Protein 2IOR (pdb70)

Secondary structure (DSSP, 8-state):
--EEEEEEEPPHHHHHHHHHHHHHTGGGTTHHHHHHHHHHHHHHHHHHHHHTS-GGGGTT-----EEEEEETTTTEEEEEE-SS---HHHHIIIIII---TTHHHHHHH--S-HHHHHHHHTT----GGGGGGTEEEEEEEEE-TTS-GGGEEEEEE-SSSEEEEEEE---S-EEEEEEEEPTT-GGGG-HHHHHHHHHHHTTS--S-EEE-

Radius of gyration: 16.85 Å; Cα contacts (8 Å, |Δi|>4): 416; chains: 1; bounding box: 37×38×40 Å

Nearest PDB structures (foldseek):
  2ior-assembly1_A  TM=1.005E+00  e=2.962E-44  Escherichia coli
  2iop-assembly1_A  TM=8.988E-01  e=1.340E-33  Escherichia coli
  2iop-assembly2_D  TM=8.963E-01  e=1.915E-33  Escherichia coli
  2ioq-assembly2_B-3  TM=8.008E-01  e=9.949E-31  Escherichia coli
  8k2t-assembly1_B  TM=7.677E-01  e=2.580E-30  Escherichia coli

B-factor: mean 21.58, std 11.63, range [7.7, 61.83]

Solvent-accessible surface area: 10607 Å² total; per-residue (Å²): 142,74,158,50,124,63,91,87,56,16,108,84,60,7,86,108,28,3,66,71,6,45,75,35,0,96,89,29,33,56,6,0,0,46,11,2,0,37,60,3,9,86,18,1,56,100,0,90,144,86,5,148,107,58,100,115,20,68,72,89,61,38,145,15,53,0,116,0,44,47,50,78,141,147,61,18,0,22,4,21,13,6,2,12,3,36,40,56,102,45,0,28,94,114,14,4,32,38,57,97,104,42,6,123,69,14,3,102,68,22,50,114,69,68,76,132,7,64,130,52,11,49,152,43,26,10,14,17,13,0,0,0,1,0,0,56,94,0,19,0,74,0,6,2,11,56,70,143,40,108,72,1,0,26,1,48,5,48,7,113,17,91,6,31,0,0,50,16,74,3,124,83,5,0,10,45,15,35,0,60,0,61,159,57,7,78,40,0,35,67,71,167,102,0,115,46,20,5,70,71,44,40,84,172,25,83,12,84,40,93,25,78

Sequence (212 aa):
HMKGQETRGFQSEVKQLLHLMIHSSLYSSNKEEIFLRELISSSNASDAADKLRFRRALSNPDLYEGDGELRVRVSFDKDKRTLTISSDNGVGMTRDEVIDHLGTIAKSGTKSFLESLGSDQAKDSQLIGQQFGVGFYYSAFIVADKVTVRTRAAGEKPENGVFWESAGEEGGEYTVADITKEDRGTEITLHLREGEDEFLDDWRRVRRSSSIISSKYSDHIALPVEIE

Organism: Escherichia coli (strain K12) (NCBI:txid83333)

GO terms:
  GO:0016887 ATP hydrolysis activity (F, IDA)
  GO:0042802 identical protein binding (F, IPI)
  GO:0005515 protein binding (F, IPI)
  GO:0005829 cytosol (C, IDA)
  GO:0042803 protein homodimerization activity (F, IDA)
  GO:0044183 protein folding chaperone (F, IDA)
  GO:0018106 peptidyl-histidine phosphorylation (P, IDA)
  GO:0140662 ATP-dependent protein folding chaperone (F, IDA)
  GO:0043093 FtsZ-dependent cytokinesis (P, IMP)
  GO:0006457 protein folding (P, IMP)
  GO:0051087 protein-folding chaperone binding (F, IPI)
  GO:0009408 response to heat (P, IEP)
  GO:0006974 DNA damage response (P, IEP)
  GO:0005829 cytosol (C, HDA)

CATH classification: 3.30.565.10

Foldseek 3Di:
DWAPKDKDWADPLQLVLLVLCLPLCLVVLLCLLLQVLQVLLVLQVVLVVVCVVPVCLCVPVPQWFWEWEADPVQQKIKIWTQGFWDFQVRCCVCVRHVPDPCSVVLSVQGDDPVVSNVVSSVVDRNHNSSLLSFAQKKWKWADGGPDAQQRIKIWMDSSRTMIMMTTHRDPGHTMMMMGRGDPPRCLSNDQVSSVVSVVVSVVPGPHHYHYD

Structure (mmCIF, N/CA/C/O backbone):
data_2IOR
#
_entry.id   2IOR
#
_cell.length_a   38.494
_cell.length_b   77.193
_cell.length_c   80.479
_cell.angle_alpha   90.00
_cell.angle_beta   90.00
_cell.angle_gamma   90.00
#
_symmetry.space_group_name_H-M   'P 21 21 21'
#
loop_
_entity.id
_entity.type
_entity.pdbx_description
1 polymer 'Chaperone protein htpG'
2 non-polymer 'MAGNESIUM ION'
3 non-polymer "ADENOSINE-5'-DIPHOSPHATE"
4 non-polymer HEXANE-1,6-DIOL
5 water water
#
loop_
_atom_site.group_PDB
_atom_site.id
_atom_site.type_symbol
_atom_site.label_atom_id
_atom_site.label_alt_id
_atom_site.label_comp_id
_atom_site.label_asym_id
_atom_site.label_entity_id
_atom_site.label_seq_id
_atom_site.pdbx_PDB_ins_code
_atom_site.Cartn_x
_atom_site.Cartn_y
_atom_site.Cartn_z
_atom_site.occupancy
_atom_site.B_iso_or_equiv
_atom_site.auth_seq_id
_atom_site.auth_comp_id
_atom_site.auth_asym_id
_atom_site.auth_atom_id
_atom_site.pdbx_PDB_model_num
ATOM 1 N N . HIS A 1 20 ? 5.510 51.971 -10.082 1.00 37.64 0 HIS A N 1
ATOM 2 C CA . HIS A 1 20 ? 6.697 51.710 -10.953 1.00 37.06 0 HIS A CA 1
ATOM 3 C C . HIS A 1 20 ? 6.780 50.235 -11.373 1.00 35.94 0 HIS A C 1
ATOM 4 O O . HIS A 1 20 ? 7.858 49.716 -11.693 1.00 37.11 0 HIS A O 1
ATOM 6 N N . MET A 1 21 ? 5.634 49.568 -11.387 1.00 33.36 1 MET A N 1
ATOM 7 C CA . MET A 1 21 ? 5.583 48.155 -11.704 1.00 31.19 1 MET A CA 1
ATOM 8 C C . MET A 1 21 ? 4.821 47.935 -12.998 1.00 28.78 1 MET A C 1
ATOM 9 O O . MET A 1 21 ? 3.904 48.674 -13.321 1.00 29.98 1 MET A O 1
ATOM 14 N N . LYS A 1 22 ? 5.227 46.919 -13.737 1.00 24.89 2 LYS A N 1
ATOM 15 C CA . LYS A 1 22 ? 4.618 46.579 -15.009 1.00 22.81 2 LYS A CA 1
ATOM 16 C C . LYS A 1 22 ? 4.202 45.115 -14.990 1.00 19.83 2 LYS A C 1
ATOM 17 O O . LYS A 1 22 ? 4.806 44.308 -14.302 1.00 18.58 2 LYS A O 1
ATOM 23 N N . GLY A 1 23 ? 3.171 44.768 -15.743 1.00 17.29 3 GLY A N 1
ATOM 24 C CA . GLY A 1 23 ? 2.770 43.385 -15.881 1.00 16.48 3 GLY A CA 1
ATOM 25 C C . GLY A 1 23 ? 2.295 42.763 -14.577 1.00 15.67 3 GLY A C 1
ATOM 26 O O . GLY A 1 23 ? 2.583 41.593 -14.310 1.00 16.10 3 GLY A O 1
ATOM 27 N N . GLN A 1 24 ? 1.594 43.539 -13.762 1.00 14.56 4 GLN A N 1
ATOM 28 C CA . GLN A 1 24 ? 1.133 43.030 -12.465 1.00 14.59 4 GLN A CA 1
ATOM 29 C C . GLN A 1 24 ? 0.101 41.941 -12.675 1.00 13.70 4 GLN A C 1
ATOM 30 O O . GLN A 1 24 ? -0.868 42.115 -13.434 1.00 14.08 4 GLN A O 1
ATOM 36 N N . GLU A 1 25 ? 0.307 40.818 -12.008 1.00 12.01 5 GLU A N 1
ATOM 37 C CA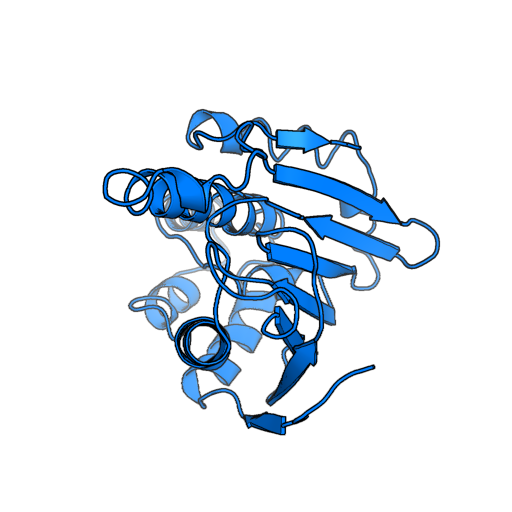 . GLU A 1 25 ? -0.544 39.637 -12.131 1.00 12.48 5 GLU A CA 1
ATOM 38 C C . GLU A 1 25 ? -0.811 39.025 -10.766 1.00 12.17 5 GLU A C 1
ATOM 39 O O . GLU A 1 25 ? 0.102 38.873 -9.963 1.00 11.99 5 GLU A O 1
ATOM 45 N N . THR A 1 26 ? -2.059 38.649 -10.509 1.00 11.75 6 THR A N 1
ATOM 46 C CA . THR A 1 26 ? -2.409 37.887 -9.302 1.00 12.45 6 THR A CA 1
ATOM 47 C C . THR A 1 26 ? -2.495 36.429 -9.685 1.00 12.48 6 THR A C 1
ATOM 48 O O . THR A 1 26 ? -3.059 36.085 -10.723 1.00 11.96 6 THR A O 1
ATOM 52 N N . ARG A 1 27 ? -1.912 35.573 -8.858 1.00 12.62 7 ARG A N 1
ATOM 53 C CA . ARG A 1 27 ? -1.935 34.144 -9.057 1.00 13.54 7 ARG A CA 1
ATOM 54 C C . ARG A 1 27 ? -2.333 33.453 -7.751 1.00 13.82 7 ARG A C 1
ATOM 55 O O . ARG A 1 27 ? -1.993 33.904 -6.668 1.00 14.37 7 ARG A O 1
ATOM 63 N N . GLY A 1 28 ? -3.069 32.358 -7.853 1.00 13.97 8 GLY A N 1
ATOM 64 C CA . GLY A 1 28 ? -3.459 31.587 -6.680 1.00 14.46 8 GLY A CA 1
ATOM 65 C C . GLY A 1 28 ? -2.383 30.593 -6.270 1.00 14.32 8 GLY A C 1
ATOM 66 O O . GLY A 1 28 ? -1.711 30.015 -7.126 1.00 15.27 8 GLY A O 1
ATOM 67 N N . PHE A 1 29 ? -2.203 30.394 -4.964 1.00 14.72 9 PHE A N 1
ATOM 68 C CA . PHE A 1 29 ? -1.397 29.268 -4.474 1.00 15.37 9 PHE A CA 1
ATOM 69 C C . PHE A 1 29 ? -2.079 27.966 -4.857 1.00 17.75 9 PHE A C 1
ATOM 70 O O . PHE A 1 29 ? -3.297 27.866 -4.787 1.00 18.71 9 PHE A O 1
ATOM 78 N N . GLN A 1 30 ? -1.305 26.942 -5.203 1.00 19.41 10 GLN A N 1
ATOM 79 C CA . GLN A 1 30 ? -1.898 25.614 -5.355 1.00 21.13 10 GLN A CA 1
ATOM 80 C C . GLN A 1 30 ? -2.577 25.203 -4.060 1.00 21.30 10 GLN A C 1
ATOM 81 O O . GLN A 1 30 ? -2.160 25.633 -2.992 1.00 19.48 10 GLN A O 1
ATOM 87 N N . SER A 1 31 ? -3.637 24.397 -4.158 1.00 22.32 11 SER A N 1
ATOM 88 C CA . SER A 1 31 ? -4.500 24.079 -3.020 1.00 24.63 11 SER A CA 1
ATOM 89 C C . SER A 1 31 ? -3.735 23.479 -1.846 1.00 25.83 11 SER A C 1
ATOM 90 O O . SER A 1 31 ? -3.959 23.848 -0.697 1.00 26.41 11 SER A O 1
ATOM 93 N N . GLU A 1 32 ? -2.831 22.554 -2.136 1.00 26.70 12 GLU A N 1
ATOM 94 C CA . GLU A 1 32 ? -2.101 21.843 -1.089 1.00 27.31 12 GLU A CA 1
ATOM 95 C C . GLU A 1 32 ? -1.194 22.834 -0.384 1.00 27.48 12 GLU A C 1
ATOM 96 O O . GLU A 1 32 ? -1.125 22.858 0.844 1.00 27.81 12 GLU A O 1
ATOM 98 N N . VAL A 1 33 ? -0.531 23.675 -1.176 1.00 26.77 13 VAL A N 1
ATOM 99 C CA . VAL A 1 33 ? 0.325 24.729 -0.652 1.00 26.43 13 VAL A CA 1
ATOM 100 C C . VAL A 1 33 ? -0.455 25.616 0.309 1.00 25.54 13 VAL A C 1
ATOM 101 O O . VAL A 1 33 ? -0.012 25.886 1.410 1.00 25.08 13 VAL A O 1
ATOM 105 N N . LYS A 1 34 ? -1.634 26.063 -0.102 1.00 25.84 14 LYS A N 1
ATOM 106 C CA . LYS A 1 34 ? -2.453 26.928 0.744 1.00 25.68 14 LYS A CA 1
ATOM 107 C C . LYS A 1 34 ? -2.746 26.276 2.092 1.00 26.59 14 LYS A C 1
ATOM 108 O O . LYS A 1 34 ? -2.661 26.923 3.135 1.00 25.71 14 LYS A O 1
ATOM 114 N N . GLN A 1 35 ? -3.085 24.987 2.077 1.00 27.25 15 GLN A N 1
ATOM 115 C CA . GLN A 1 35 ? -3.459 24.292 3.310 1.00 28.26 15 GLN A CA 1
ATOM 116 C C . GLN A 1 35 ? -2.254 24.108 4.240 1.00 26.93 15 GLN A C 1
ATOM 117 O O . GLN A 1 35 ? -2.382 24.228 5.447 1.00 26.48 15 GLN A O 1
ATOM 123 N N . LEU A 1 36 ? -1.106 23.791 3.659 1.00 26.35 16 LEU A N 1
ATOM 124 C CA . LEU A 1 36 ? 0.117 23.545 4.415 1.00 26.01 16 LEU A CA 1
ATOM 125 C C . LEU A 1 36 ? 0.642 24.830 5.048 1.00 25.87 16 LEU A C 1
ATOM 126 O O . LEU A 1 36 ? 1.121 24.819 6.172 1.00 25.41 16 LEU A O 1
ATOM 131 N N . LEU A 1 37 ? 0.565 25.928 4.297 1.00 25.35 17 LEU A N 1
ATOM 132 C CA . LEU A 1 37 ? 0.949 27.237 4.800 1.00 26.21 17 LEU A CA 1
ATOM 133 C C . LEU A 1 37 ? 0.176 27.501 6.085 1.00 25.91 17 LEU A C 1
ATOM 134 O O . LEU A 1 37 ? 0.750 27.843 7.107 1.00 26.32 17 LEU A O 1
ATOM 139 N N . HIS A 1 38 ? -1.132 27.292 6.033 1.00 26.32 18 HIS A N 1
ATOM 140 C CA . HIS A 1 38 ? -2.006 27.541 7.169 1.00 26.27 18 HIS A CA 1
ATOM 141 C C . HIS A 1 38 ? -1.700 26.642 8.362 1.00 26.87 18 HIS A C 1
ATOM 142 O O . HIS A 1 38 ? -1.765 27.085 9.497 1.00 28.40 18 HIS A O 1
ATOM 144 N N . LEU A 1 39 ? -1.379 25.381 8.105 1.00 26.60 19 LEU A N 1
ATOM 145 C CA . LEU A 1 39 ? -1.059 24.411 9.162 1.00 25.99 19 LEU A CA 1
ATOM 146 C C . LEU A 1 39 ? 0.272 24.730 9.832 1.00 25.66 19 LEU A C 1
ATOM 147 O O . LEU A 1 39 ? 0.414 24.598 11.050 1.00 25.78 19 LEU A O 1
ATOM 152 N N . MET A 1 40 ? 1.234 25.147 9.014 1.00 24.35 20 MET A N 1
ATOM 153 C CA . MET A 1 40 ? 2.593 25.435 9.437 1.00 24.11 20 MET A CA 1
ATOM 154 C C . MET A 1 40 ? 2.618 26.592 10.445 1.00 23.52 20 MET A C 1
ATOM 155 O O . MET A 1 40 ? 3.338 26.551 11.437 1.00 22.60 20 MET A O 1
ATOM 160 N N . ILE A 1 41 ? 1.813 27.621 10.196 1.00 23.11 21 ILE A N 1
ATOM 161 C CA . ILE A 1 41 ? 1.799 28.806 11.056 1.00 24.12 21 ILE A CA 1
ATOM 162 C C . ILE A 1 41 ? 1.461 28.409 12.486 1.00 24.11 21 ILE A C 1
ATOM 163 O O . ILE A 1 41 ? 1.959 29.010 13.428 1.00 26.11 21 ILE A O 1
ATOM 168 N N . HIS A 1 42 ? 0.629 27.382 12.647 1.00 24.31 22 HIS A N 1
ATOM 169 C CA . HIS A 1 42 ? 0.300 26.839 13.963 1.00 23.49 22 HIS A CA 1
ATOM 170 C C . HIS A 1 42 ? 1.313 25.814 14.526 1.00 22.58 22 HIS A C 1
ATOM 171 O O . HIS A 1 42 ? 1.815 25.984 15.640 1.00 22.93 22 HIS A O 1
ATOM 173 N N A SER A 1 43 ? 1.623 24.790 13.732 0.50 21.33 23 SER A N 1
ATOM 174 N N B SER A 1 43 ? 1.614 24.763 13.759 0.50 20.95 23 SER A N 1
ATOM 175 C CA A SER A 1 43 ? 2.419 23.649 14.182 0.50 20.70 23 SER A CA 1
ATOM 176 C CA B SER A 1 43 ? 2.418 23.646 14.267 0.50 19.99 23 SER A CA 1
ATOM 177 C C A SER A 1 43 ? 3.878 23.970 14.498 0.50 19.15 23 SER A C 1
ATOM 178 C C B SER A 1 43 ? 3.891 23.973 14.517 0.50 18.76 23 SER A C 1
ATOM 179 O O A SER A 1 43 ? 4.521 23.286 15.302 0.50 18.72 23 SER A O 1
ATOM 180 O O B SER A 1 43 ? 4.558 23.290 15.303 0.50 18.23 23 SER A O 1
ATOM 185 N N . LEU A 1 44 ? 4.410 24.995 13.846 1.00 17.94 24 LEU A N 1
ATOM 186 C CA . LEU A 1 44 ? 5.802 25.364 14.025 1.00 16.25 24 LEU A CA 1
ATOM 187 C C . LEU A 1 44 ? 5.963 26.587 14.908 1.00 15.12 24 LEU A C 1
ATOM 188 O O . LEU A 1 44 ? 7.066 27.091 15.042 1.00 14.02 24 LEU A O 1
ATOM 193 N N . TYR A 1 45 ? 4.885 27.076 15.522 1.00 14.51 25 TYR A N 1
ATOM 194 C CA . TYR A 1 45 ? 5.008 28.304 16.301 1.00 14.01 25 TYR A CA 1
ATOM 195 C C . TYR A 1 45 ? 6.013 28.166 17.456 1.00 13.81 25 TYR A C 1
ATOM 196 O O . TYR A 1 45 ? 6.745 29.112 17.745 1.00 12.72 25 TYR A O 1
ATOM 205 N N A SER A 1 46 ? 6.068 27.002 18.103 0.50 13.48 26 SER A N 1
ATOM 206 N N B SER A 1 46 ? 6.066 26.986 18.072 0.50 14.50 26 SER A N 1
ATOM 207 C CA A SER A 1 46 ? 7.010 26.808 19.205 0.50 14.04 26 SER A CA 1
ATOM 208 C CA B SER A 1 46 ? 6.994 26.718 19.168 0.50 15.89 26 SER A CA 1
ATOM 209 C C A SER A 1 46 ? 8.459 26.814 18.723 0.50 14.35 26 SER A C 1
ATOM 210 C C B SER A 1 46 ? 8.446 26.786 18.719 0.50 15.34 26 SER A C 1
ATOM 211 O O A SER A 1 46 ? 9.382 26.901 19.527 0.50 14.99 26 SER A O 1
ATOM 212 O O B SER A 1 46 ? 9.355 26.866 19.539 0.50 16.01 26 SER A O 1
ATOM 217 N N . ASN A 1 47 ? 8.652 26.728 17.407 1.00 14.88 27 ASN A N 1
ATOM 218 C CA . ASN A 1 47 ? 9.967 26.830 16.805 1.00 14.28 27 ASN A CA 1
ATOM 219 C C . ASN A 1 47 ? 9.991 27.917 15.747 1.00 13.66 27 ASN A C 1
ATOM 220 O O . ASN A 1 47 ? 10.659 27.779 14.712 1.00 13.95 27 ASN A O 1
ATOM 225 N N . LYS A 1 48 ? 9.281 29.013 16.019 1.00 12.77 28 LYS A N 1
ATOM 226 C CA . LYS A 1 48 ? 9.075 30.060 15.013 1.00 12.59 28 LYS A CA 1
ATOM 227 C C . LYS A 1 48 ? 10.364 30.686 14.461 1.00 13.22 28 LYS A C 1
ATOM 228 O O . LYS A 1 48 ? 10.394 31.120 13.297 1.00 13.53 28 LYS A O 1
ATOM 234 N N A GLU A 1 49 ? 11.408 30.738 15.276 0.50 13.19 29 GLU A N 1
ATOM 235 N N B GLU A 1 49 ? 11.426 30.704 15.270 0.50 13.64 29 GLU A N 1
ATOM 236 C CA A GLU A 1 49 ? 12.684 31.317 14.858 0.50 13.59 29 GLU A CA 1
ATOM 237 C CA B GLU A 1 49 ? 12.708 31.297 14.860 0.50 14.39 29 GLU A CA 1
ATOM 238 C C A GLU A 1 49 ? 13.327 30.572 13.670 0.50 12.84 29 GLU A C 1
ATOM 239 C C B GLU A 1 49 ? 13.336 30.565 13.671 0.50 13.29 29 GLU A C 1
ATOM 240 O O A GLU A 1 49 ? 14.242 31.090 13.027 0.50 12.23 29 GLU A O 1
ATOM 241 O O B GLU A 1 49 ? 14.255 31.078 13.030 0.50 12.68 29 GLU A O 1
ATOM 252 N N . ILE A 1 50 ? 12.838 29.370 13.376 1.00 12.11 30 ILE A N 1
ATOM 253 C CA . ILE A 1 50 ? 13.353 28.574 12.261 1.00 12.07 30 ILE A CA 1
ATOM 254 C C . ILE A 1 50 ? 13.299 29.287 10.921 1.00 10.75 30 ILE A C 1
ATOM 255 O O . ILE A 1 50 ? 14.083 28.969 10.027 1.00 11.07 30 ILE A O 1
ATOM 260 N N . PHE A 1 51 ? 12.410 30.267 10.755 1.00 10.45 31 PHE A N 1
ATOM 261 C CA . PHE A 1 51 ? 12.369 30.994 9.499 1.00 10.53 31 PHE A CA 1
ATOM 262 C C . PHE A 1 51 ? 13.713 31.640 9.165 1.00 9.65 31 PHE A C 1
ATOM 263 O O . PHE A 1 51 ? 14.071 31.765 7.999 1.00 10.39 31 PHE A O 1
ATOM 271 N N . LEU A 1 52 ? 14.479 32.041 10.175 1.00 10.01 32 LEU A N 1
ATOM 272 C CA . LEU A 1 52 ? 15.780 32.643 9.930 1.00 10.86 32 LEU A CA 1
ATOM 273 C C . LEU A 1 52 ? 16.750 31.620 9.362 1.00 11.04 32 LEU A C 1
ATOM 274 O O . LEU A 1 52 ? 17.494 31.936 8.445 1.00 12.31 32 LEU A O 1
ATOM 279 N N . ARG A 1 53 ? 16.728 30.391 9.876 1.00 10.76 33 ARG A N 1
ATOM 280 C CA . ARG A 1 53 ? 17.512 29.326 9.267 1.00 10.18 33 ARG A CA 1
ATOM 281 C C . ARG A 1 53 ? 17.137 29.140 7.823 1.00 9.77 33 ARG A C 1
ATOM 282 O O . ARG A 1 53 ? 18.005 29.011 6.966 1.00 11.13 33 ARG A O 1
ATOM 290 N N . GLU A 1 54 ? 15.840 29.083 7.548 1.00 9.69 34 GLU A N 1
ATOM 291 C CA . GLU A 1 54 ? 15.374 28.814 6.200 1.00 9.83 34 GLU A CA 1
ATOM 292 C C . GLU A 1 54 ? 15.776 29.898 5.205 1.00 9.30 34 GLU A C 1
ATOM 293 O O . GLU A 1 54 ? 16.226 29.585 4.104 1.00 10.21 34 GLU A O 1
ATOM 299 N N . LEU A 1 55 ? 15.595 31.160 5.566 1.00 9.97 35 LEU A N 1
ATOM 300 C CA . LEU A 1 55 ? 15.904 32.256 4.637 1.00 10.81 35 LEU A CA 1
ATOM 301 C C . LEU A 1 55 ? 17.407 32.448 4.442 1.00 11.03 35 LEU A C 1
ATOM 302 O O . LEU A 1 55 ? 17.849 32.691 3.334 1.00 10.89 35 LEU A O 1
ATOM 307 N N . ILE A 1 56 ? 18.185 32.304 5.509 1.00 11.08 36 ILE A N 1
ATOM 308 C CA . ILE A 1 56 ? 19.643 32.419 5.413 1.00 12.00 36 ILE A CA 1
ATOM 309 C C . ILE A 1 56 ? 20.214 31.241 4.589 1.00 11.44 36 ILE A C 1
ATOM 310 O O . ILE A 1 56 ? 21.093 31.437 3.759 1.00 11.24 36 ILE A O 1
ATOM 315 N N A SER A 1 57 ? 19.695 30.037 4.818 0.33 11.05 37 SER A N 1
ATOM 316 N N B SER A 1 57 ? 19.696 30.038 4.812 0.33 11.34 37 SER A N 1
ATOM 317 N N C SER A 1 57 ? 19.702 30.032 4.797 0.33 11.09 37 SER A N 1
ATOM 318 C CA A SER A 1 57 ? 20.071 28.862 4.028 0.33 10.95 37 SER A CA 1
ATOM 319 C CA B SER A 1 57 ? 20.092 28.870 4.027 0.33 11.51 37 SER A CA 1
ATOM 320 C CA C SER A 1 57 ? 20.155 28.885 4.009 0.33 11.03 37 SER A CA 1
ATOM 321 C C A SER A 1 57 ? 19.827 29.117 2.552 0.33 10.64 37 SER A C 1
ATOM 322 C C B SER A 1 57 ? 19.821 29.102 2.549 0.33 10.94 37 SER A C 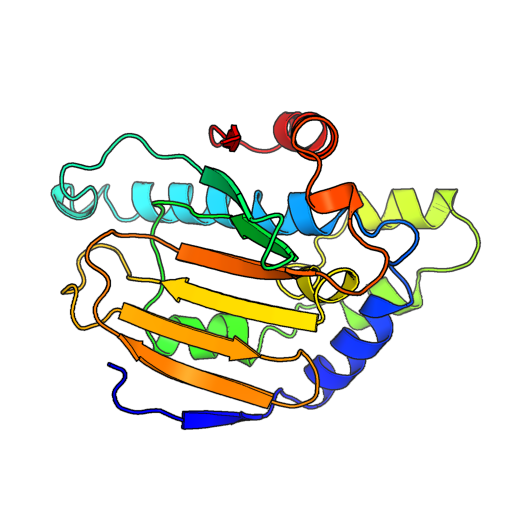1
ATOM 323 C C C SER A 1 57 ? 19.810 29.068 2.532 0.33 10.70 37 SER A C 1
ATOM 324 O O A SER A 1 57 ? 20.676 28.812 1.719 0.33 11.33 37 SER A O 1
ATOM 325 O O B SER A 1 57 ? 20.654 28.772 1.707 0.33 11.65 37 SER A O 1
ATOM 326 O O C SER A 1 57 ? 20.586 28.668 1.668 0.33 11.49 37 SER A O 1
ATOM 333 N N . ASN A 1 58 ? 18.668 29.687 2.234 1.00 10.05 38 ASN A N 1
ATOM 334 C CA . ASN A 1 58 ? 18.317 29.983 0.848 1.00 9.77 38 ASN A CA 1
ATOM 335 C C . ASN A 1 58 ? 19.275 30.991 0.218 1.00 9.86 38 ASN A C 1
ATOM 336 O O . ASN A 1 58 ? 19.626 30.856 -0.946 1.00 10.05 38 ASN A O 1
ATOM 341 N N . ALA A 1 59 ? 19.685 31.991 0.994 1.00 10.17 39 ALA A N 1
ATOM 342 C CA . ALA A 1 59 ? 20.674 32.972 0.534 1.00 10.37 39 ALA A CA 1
ATOM 343 C C . ALA A 1 59 ? 22.005 32.298 0.251 1.00 10.85 39 ALA A C 1
ATOM 344 O O . ALA A 1 59 ? 22.667 32.584 -0.745 1.00 10.55 39 ALA A O 1
ATOM 346 N N . SER A 1 60 ? 22.390 31.368 1.117 1.00 11.43 40 SER A N 1
ATOM 347 C CA . SER A 1 60 ? 23.643 30.645 0.950 1.00 12.90 40 SER A CA 1
ATOM 348 C C . SER A 1 60 ? 23.620 29.772 -0.306 1.00 12.29 40 SER A C 1
ATOM 349 O O . SER A 1 60 ? 24.598 29.745 -1.057 1.00 12.88 40 SER A O 1
ATOM 352 N N . ASP A 1 61 ? 22.494 29.117 -0.581 1.00 11.93 41 ASP A N 1
ATOM 353 C CA . ASP A 1 61 ? 22.324 28.334 -1.799 1.00 11.38 41 ASP A CA 1
ATOM 354 C C . ASP A 1 61 ? 22.372 29.234 -3.024 1.00 10.81 41 ASP A C 1
ATOM 355 O O . ASP A 1 61 ? 22.921 28.874 -4.063 1.00 10.49 41 ASP A O 1
ATOM 360 N N . ALA A 1 62 ? 21.780 30.414 -2.909 1.00 10.22 42 ALA A N 1
ATOM 361 C CA . ALA A 1 62 ? 21.752 31.376 -4.029 1.00 9.97 42 ALA A CA 1
ATOM 362 C C . ALA A 1 62 ? 23.147 31.874 -4.345 1.00 9.60 42 ALA A C 1
ATOM 363 O O . ALA A 1 62 ? 23.466 32.123 -5.503 1.00 9.84 42 ALA A O 1
ATOM 365 N N . ALA A 1 63 ? 23.978 31.974 -3.326 1.00 9.48 43 ALA A N 1
ATOM 366 C CA . ALA A 1 63 ? 25.370 32.378 -3.539 1.00 10.36 43 ALA A CA 1
ATOM 367 C C . ALA A 1 63 ? 26.113 31.255 -4.239 1.00 10.07 43 ALA A C 1
ATOM 368 O O . ALA A 1 63 ? 26.855 31.497 -5.192 1.00 9.51 43 ALA A O 1
ATOM 370 N N . ASP A 1 64 ? 25.920 30.025 -3.779 1.00 10.44 44 ASP A N 1
ATOM 371 C CA . ASP A 1 64 ? 26.562 28.858 -4.417 1.00 11.33 44 ASP A CA 1
ATOM 372 C C . ASP A 1 64 ? 26.168 28.770 -5.884 1.00 10.69 44 ASP A C 1
ATOM 373 O O . ASP A 1 64 ? 27.006 28.524 -6.741 1.00 10.97 44 ASP A O 1
ATOM 378 N N . LYS A 1 65 ? 24.880 28.966 -6.169 1.00 10.25 45 LYS A N 1
ATOM 379 C CA . LYS A 1 65 ? 24.390 28.882 -7.523 1.00 11.18 45 LYS A CA 1
ATOM 380 C C . LYS A 1 65 ? 25.071 29.933 -8.398 1.00 10.07 45 LYS A C 1
ATOM 381 O O . LYS A 1 65 ? 25.462 29.638 -9.529 1.00 9.73 45 LYS A O 1
ATOM 387 N N . LEU A 1 66 ? 25.173 31.155 -7.889 1.00 9.58 46 LEU A N 1
ATOM 388 C CA . LEU A 1 66 ? 25.887 32.222 -8.620 1.00 8.61 46 LEU A CA 1
ATOM 389 C C . LEU A 1 66 ? 27.312 31.786 -8.957 1.00 9.47 46 LEU A C 1
ATOM 390 O O . LEU A 1 66 ? 27.786 31.955 -10.086 1.00 9.58 46 LEU A O 1
ATOM 395 N N . ARG A 1 67 ? 27.999 31.230 -7.970 1.00 8.69 47 ARG A N 1
ATOM 396 C CA . ARG A 1 67 ? 29.409 30.822 -8.156 1.00 9.69 47 ARG A CA 1
ATOM 397 C C . ARG A 1 67 ? 29.540 29.727 -9.211 1.00 9.72 47 ARG A C 1
ATOM 398 O O . ARG A 1 67 ? 30.469 29.748 -10.032 1.00 10.80 47 ARG A O 1
ATOM 406 N N . PHE A 1 68 ? 28.608 28.774 -9.222 1.00 9.78 48 PHE A N 1
ATOM 407 C CA . PHE A 1 68 ? 28.642 27.710 -10.220 1.00 10.84 48 PHE A CA 1
ATOM 408 C C . PHE A 1 68 ? 28.372 28.251 -11.625 1.00 10.87 48 PHE A C 1
ATOM 409 O O . PHE A 1 68 ? 29.046 27.880 -12.583 1.00 11.90 48 PHE A O 1
ATOM 417 N N A ARG A 1 69 ? 27.388 29.140 -11.742 0.50 10.07 49 ARG A N 1
ATOM 418 N N B ARG A 1 69 ? 27.394 29.147 -11.743 0.50 10.88 49 ARG A N 1
ATOM 419 C CA A ARG A 1 69 ? 27.086 29.772 -13.021 0.50 10.13 49 ARG A CA 1
ATOM 420 C CA B ARG A 1 69 ? 27.099 29.779 -13.024 0.50 11.49 49 ARG A CA 1
ATOM 421 C C A ARG A 1 69 ? 28.247 30.624 -13.513 0.50 10.52 49 ARG A C 1
ATOM 422 C C B ARG A 1 69 ? 28.249 30.630 -13.516 0.50 11.31 49 ARG A C 1
ATOM 423 O O A ARG A 1 69 ? 28.538 30.643 -14.710 0.50 10.78 49 ARG A O 1
ATOM 424 O O B ARG A 1 69 ? 28.534 30.659 -14.714 0.50 11.65 49 ARG A O 1
ATOM 439 N N . ALA A 1 70 ? 28.923 31.298 -12.593 1.00 11.11 50 ALA A N 1
ATOM 440 C CA . ALA A 1 70 ? 29.971 32.250 -12.942 1.00 11.30 50 ALA A CA 1
ATOM 441 C C . ALA A 1 70 ? 31.225 31.544 -13.436 1.00 12.75 50 ALA A C 1
ATOM 442 O O . ALA A 1 70 ? 32.106 32.184 -14.014 1.00 12.81 50 ALA A O 1
ATOM 444 N N . LEU A 1 71 ? 31.330 30.234 -13.203 1.00 13.82 51 LEU A N 1
ATOM 445 C CA . LEU A 1 71 ? 32.462 29.467 -13.746 1.00 15.84 51 LEU A CA 1
ATOM 446 C C . LEU A 1 71 ? 32.540 29.584 -15.252 1.00 16.27 51 LEU A C 1
ATOM 447 O O . LEU A 1 71 ? 33.650 29.647 -15.823 1.00 18.37 51 LEU A O 1
ATOM 452 N N . SER A 1 72 ? 31.385 29.590 -15.902 1.00 15.76 52 SER A N 1
ATOM 453 C CA . SER A 1 72 ? 31.312 29.693 -17.350 1.00 16.57 52 SER A CA 1
ATOM 454 C C . SER A 1 72 ? 31.081 31.127 -17.840 1.00 17.12 52 SER A C 1
ATOM 455 O O . SER A 1 72 ? 31.039 31.369 -19.049 1.00 19.12 52 SER A O 1
ATOM 458 N N . ASN A 1 73 ? 30.912 32.066 -16.910 1.00 16.03 53 ASN A N 1
ATOM 459 C CA . ASN A 1 73 ? 30.726 33.485 -17.248 1.00 14.75 53 ASN A CA 1
ATOM 460 C C . ASN A 1 73 ? 31.068 34.390 -16.074 1.00 13.85 53 ASN A C 1
ATOM 461 O O . ASN A 1 73 ? 30.200 34.740 -15.256 1.00 12.42 53 ASN A O 1
ATOM 466 N N . PRO A 1 74 ? 32.333 34.783 -15.962 1.00 13.98 54 PRO A N 1
ATOM 467 C CA . PRO A 1 74 ? 32.776 35.672 -14.882 1.00 13.73 54 PRO A CA 1
ATOM 468 C C . PRO A 1 74 ? 32.018 36.982 -14.747 1.00 12.99 54 PRO A C 1
ATOM 469 O O . PRO A 1 74 ? 32.021 37.560 -13.660 1.00 12.89 54 PRO A O 1
ATOM 473 N N . ASP A 1 75 ? 31.397 37.450 -15.824 1.00 12.29 55 ASP A N 1
ATOM 474 C CA . ASP A 1 75 ? 30.681 38.710 -15.750 1.00 12.95 55 ASP A CA 1
ATOM 475 C C . ASP A 1 75 ? 29.448 38.625 -14.853 1.00 12.11 55 ASP A C 1
ATOM 476 O O . ASP A 1 75 ? 28.894 39.650 -14.478 1.00 11.96 55 ASP A O 1
ATOM 481 N N . LEU A 1 76 ? 28.985 37.409 -14.521 1.00 11.15 56 LEU A N 1
ATOM 482 C CA . LEU A 1 76 ? 27.847 37.303 -13.615 1.00 10.93 56 LEU A CA 1
A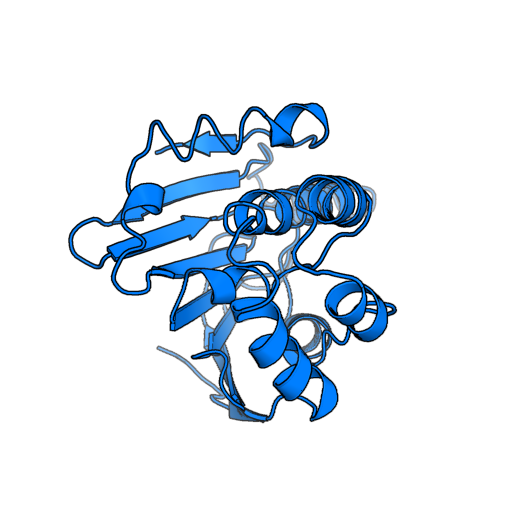TOM 483 C C . LEU A 1 76 ? 28.112 37.920 -12.238 1.00 11.29 56 LEU A C 1
ATOM 484 O O . LEU A 1 76 ? 27.165 38.259 -11.518 1.00 10.79 56 LEU A O 1
ATOM 489 N N . TYR A 1 77 ? 29.379 38.099 -11.859 1.00 10.80 57 TYR A N 1
ATOM 490 C CA . TYR A 1 77 ? 29.687 38.769 -10.597 1.00 10.94 57 TYR A CA 1
ATOM 491 C C . TYR A 1 77 ? 29.406 40.274 -10.662 1.00 11.93 57 TYR A C 1
ATOM 492 O O . TYR A 1 77 ? 29.259 40.924 -9.638 1.00 11.96 57 TYR A O 1
ATOM 501 N N . GLU A 1 78 ? 29.349 40.825 -11.869 1.00 12.84 58 GLU A N 1
ATOM 502 C CA . GLU A 1 78 ? 28.974 42.230 -12.070 1.00 14.82 58 GLU A CA 1
ATOM 503 C C . GLU A 1 78 ? 29.826 43.226 -11.262 1.00 16.78 58 GLU A C 1
ATOM 504 O O . GLU A 1 78 ? 29.319 44.250 -10.820 1.00 18.25 58 GLU A O 1
ATOM 510 N N . GLY A 1 79 ? 31.093 42.900 -11.009 1.00 18.44 59 GLY A N 1
ATOM 511 C CA . GLY A 1 79 ? 31.923 43.734 -10.150 1.00 21.95 59 GLY A CA 1
ATOM 512 C C . GLY A 1 79 ? 31.492 43.840 -8.685 1.00 24.26 59 GLY A C 1
ATOM 513 O O . GLY A 1 79 ? 31.982 44.704 -7.946 1.00 26.33 59 GLY A O 1
ATOM 514 N N . ASP A 1 80 ? 30.553 42.996 -8.262 1.00 24.95 60 ASP A N 1
ATOM 515 C CA . ASP A 1 80 ? 30.053 42.960 -6.881 1.00 26.15 60 ASP A CA 1
ATOM 516 C C . ASP A 1 80 ? 30.307 41.536 -6.439 1.00 25.44 60 ASP A C 1
ATOM 517 O O . ASP A 1 80 ? 29.408 40.695 -6.440 1.00 25.58 60 ASP A O 1
ATOM 522 N N . GLY A 1 81 ? 31.571 41.253 -6.133 1.00 25.42 61 GLY A N 1
ATOM 523 C CA . GLY A 1 81 ? 32.013 39.898 -5.879 1.00 24.93 61 GLY A CA 1
ATOM 524 C C . GLY A 1 81 ? 31.967 39.419 -4.438 1.00 24.48 61 GLY A C 1
ATOM 525 O O . GLY A 1 81 ? 32.020 38.218 -4.187 1.00 26.57 61 GLY A O 1
ATOM 526 N N . GLU A 1 82 ? 31.864 40.336 -3.483 1.00 22.31 62 GLU A N 1
ATOM 527 C CA . GLU A 1 82 ? 31.800 39.961 -2.070 1.00 21.01 62 GLU A CA 1
ATOM 528 C C . GLU A 1 82 ? 30.391 39.529 -1.731 1.00 18.70 62 GLU A C 1
ATOM 529 O O . GLU A 1 82 ? 29.520 40.370 -1.490 1.00 19.64 62 GLU A O 1
ATOM 535 N N . LEU A 1 83 ? 30.169 38.227 -1.699 1.00 15.47 63 LEU A N 1
ATOM 536 C CA . LEU A 1 83 ? 28.823 37.695 -1.482 1.00 13.79 63 LEU A CA 1
ATOM 537 C C . LEU A 1 83 ? 28.508 37.642 -0.001 1.00 13.88 63 LEU A C 1
ATOM 538 O O . LEU A 1 83 ? 29.333 37.207 0.801 1.00 13.84 63 LEU A O 1
ATOM 543 N N . ARG A 1 84 ? 27.310 38.084 0.348 1.00 13.39 64 ARG A N 1
ATOM 544 C CA . ARG A 1 84 ? 26.861 38.131 1.727 1.00 13.91 64 ARG A CA 1
ATOM 545 C C . ARG A 1 84 ? 25.353 38.322 1.802 1.00 14.06 64 ARG A C 1
ATOM 546 O O . ARG A 1 84 ? 24.694 38.689 0.831 1.00 13.48 64 ARG A O 1
ATOM 554 N N . VAL A 1 85 ? 24.820 38.067 2.976 1.00 14.78 65 VAL A N 1
ATOM 555 C CA . VAL A 1 85 ? 23.426 38.362 3.254 1.00 15.82 65 VAL A CA 1
ATOM 556 C C . VAL A 1 85 ? 23.400 39.465 4.309 1.00 15.98 65 VAL A C 1
ATOM 557 O O . VAL A 1 85 ? 24.156 39.407 5.267 1.00 16.22 65 VAL A O 1
ATOM 561 N N . ARG A 1 86 ? 22.561 40.474 4.110 1.00 15.55 66 ARG A N 1
ATOM 562 C CA . ARG A 1 86 ? 22.439 41.608 5.001 1.00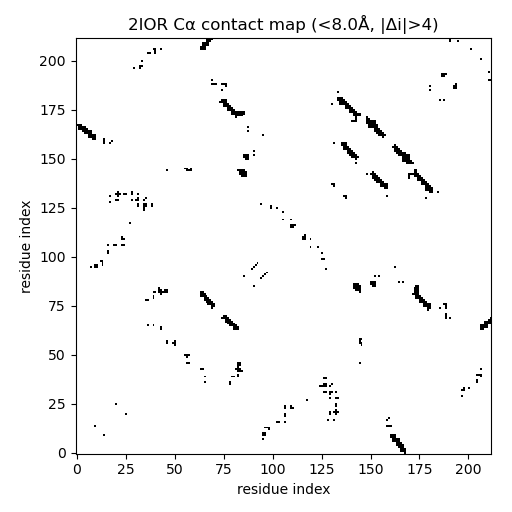 16.38 66 ARG A CA 1
ATOM 563 C C . ARG A 1 86 ? 21.071 41.591 5.659 1.00 15.36 66 ARG A C 1
ATOM 564 O O . ARG A 1 86 ? 20.054 41.446 4.995 1.00 15.01 66 ARG A O 1
ATOM 572 N N . VAL A 1 87 ? 21.053 41.758 6.968 1.00 14.08 67 VAL A N 1
ATOM 573 C CA . VAL A 1 87 ? 19.813 41.770 7.735 1.00 14.36 67 VAL A CA 1
ATOM 574 C C . VAL A 1 87 ? 19.611 43.158 8.305 1.00 15.24 67 VAL A C 1
ATOM 575 O O . VAL A 1 87 ? 20.505 43.699 8.960 1.00 16.14 67 VAL A O 1
ATOM 579 N N . SER A 1 88 ? 18.446 43.730 8.041 1.00 15.12 68 SER A N 1
ATOM 580 C CA . SER A 1 88 ? 18.107 45.073 8.513 1.00 16.37 68 SER A CA 1
ATOM 581 C C . SER A 1 88 ? 16.717 45.118 9.135 1.00 17.13 68 SER A C 1
ATOM 582 O O . SER A 1 88 ? 15.858 44.253 8.889 1.00 15.46 68 SER A O 1
ATOM 585 N N . PHE A 1 89 ? 16.500 46.137 9.958 1.00 18.26 69 PHE A N 1
ATOM 586 C CA . PHE A 1 89 ? 15.276 46.275 10.726 1.00 19.42 69 PHE A CA 1
ATOM 587 C C . PHE A 1 89 ? 14.704 47.667 10.543 1.00 20.06 69 PHE A C 1
ATOM 588 O O . PHE A 1 89 ? 15.453 48.655 10.439 1.00 20.85 69 PHE A O 1
ATOM 596 N N . ASP A 1 90 ? 13.381 47.753 10.526 1.00 20.06 70 ASP A N 1
ATOM 597 C CA . ASP A 1 90 ? 12.692 49.046 10.541 1.00 20.86 70 ASP A CA 1
ATOM 598 C C . ASP A 1 90 ? 11.659 49.004 11.656 1.00 20.49 70 ASP A C 1
ATOM 599 O O . ASP A 1 90 ? 10.621 48.399 11.508 1.00 19.24 70 ASP A O 1
ATOM 604 N N . LYS A 1 91 ? 11.971 49.629 12.790 1.00 21.19 71 LYS A N 1
ATOM 605 C CA . LYS A 1 91 ? 11.118 49.592 13.968 1.00 22.25 71 LYS A CA 1
ATOM 606 C C . LYS A 1 91 ? 9.789 50.282 13.767 1.00 23.29 71 LYS A C 1
ATOM 607 O O . LYS A 1 91 ? 8.781 49.845 14.322 1.00 23.86 71 LYS A O 1
ATOM 609 N N . ASP A 1 92 ? 9.787 51.352 12.979 1.00 24.09 72 ASP A N 1
ATOM 610 C CA . ASP A 1 92 ? 8.566 52.118 12.717 1.00 25.51 72 ASP A CA 1
ATOM 611 C C . ASP A 1 92 ? 7.579 51.320 11.884 1.00 24.24 72 ASP A C 1
ATOM 612 O O . ASP A 1 92 ? 6.400 51.267 12.210 1.00 24.45 72 ASP A O 1
ATOM 617 N N . LYS A 1 93 ? 8.065 50.695 10.808 1.00 23.17 73 LYS A N 1
ATOM 618 C CA . LYS A 1 93 ? 7.216 49.917 9.912 1.00 22.58 73 LYS A CA 1
ATOM 619 C C . LYS A 1 93 ? 7.009 48.485 10.413 1.00 19.78 73 LYS A C 1
ATOM 620 O O . LYS A 1 93 ? 6.136 47.788 9.925 1.00 18.48 73 LYS A O 1
ATOM 626 N N . ARG A 1 94 ? 7.800 48.089 11.401 1.00 17.77 74 ARG A N 1
ATOM 627 C CA . ARG A 1 94 ? 7.802 46.741 11.974 1.00 16.52 74 ARG A CA 1
ATOM 628 C C . ARG A 1 94 ? 8.148 45.711 10.912 1.00 14.95 74 ARG A C 1
ATOM 629 O O . ARG A 1 94 ? 7.473 44.688 10.765 1.00 14.12 74 ARG A O 1
ATOM 637 N N . THR A 1 95 ? 9.227 45.982 10.196 1.00 13.44 75 THR A N 1
ATOM 638 C CA . THR A 1 95 ? 9.719 45.026 9.194 1.00 13.51 75 THR A CA 1
ATOM 639 C C . THR A 1 95 ? 11.117 44.528 9.483 1.00 13.04 75 THR A C 1
ATOM 640 O O . THR A 1 95 ? 11.944 45.225 10.078 1.00 12.63 75 THR A O 1
ATOM 644 N N . LEU A 1 96 ? 11.375 43.316 9.008 1.00 12.11 76 LEU A N 1
ATOM 645 C CA . LEU A 1 96 ? 12.691 42.695 9.010 1.00 12.49 76 LEU A CA 1
ATOM 646 C C . LEU A 1 96 ? 13.014 42.411 7.550 1.00 11.79 76 LEU A C 1
ATOM 647 O O . LEU A 1 96 ? 12.177 41.855 6.854 1.00 11.59 76 LEU A O 1
ATOM 652 N N . THR A 1 97 ? 14.211 42.782 7.100 1.00 10.74 77 THR A N 1
ATOM 653 C CA . THR A 1 97 ? 14.611 42.559 5.713 1.00 11.55 77 THR A CA 1
ATOM 654 C C . THR A 1 97 ? 15.865 41.692 5.638 1.00 11.59 77 THR A C 1
ATOM 655 O O . THR A 1 97 ? 16.860 41.948 6.318 1.00 11.87 77 THR A O 1
ATOM 659 N N . ILE A 1 98 ? 15.817 40.668 4.797 1.00 10.96 78 ILE A N 1
ATOM 660 C CA . ILE A 1 98 ? 16.919 39.748 4.577 1.00 11.83 78 ILE A CA 1
ATOM 661 C C . ILE A 1 98 ? 17.273 39.859 3.092 1.00 11.83 78 ILE A C 1
ATOM 662 O O . ILE A 1 98 ? 16.476 39.465 2.219 1.00 11.24 78 ILE A O 1
ATOM 667 N N A SER A 1 99 ? 18.454 40.391 2.793 0.50 11.60 79 SER A N 1
ATOM 668 N N B SER A 1 99 ? 18.454 40.401 2.803 0.50 12.24 79 SER A N 1
ATOM 669 C CA A SER A 1 99 ? 18.824 40.702 1.412 0.50 11.78 79 SER A CA 1
ATOM 670 C CA B SER A 1 99 ? 18.859 40.724 1.434 0.50 12.93 79 SER A CA 1
ATOM 671 C C A SER A 1 99 ? 20.178 40.121 1.034 0.50 12.01 79 SER A C 1
ATOM 672 C C B SER A 1 99 ? 20.171 40.050 1.078 0.50 12.65 79 SER A C 1
ATOM 673 O O A SER A 1 99 ? 21.186 40.393 1.685 0.50 13.10 79 SER A O 1
ATOM 674 O O B SER A 1 99 ? 21.150 40.169 1.807 0.50 13.92 79 SER A O 1
ATOM 679 N N . ASP A 1 100 ? 20.209 39.369 -0.059 1.00 11.08 80 ASP A N 1
ATOM 680 C CA . ASP A 1 100 ? 21.434 38.740 -0.511 1.00 11.14 80 ASP A CA 1
ATOM 681 C C . ASP A 1 100 ? 21.794 39.242 -1.897 1.00 10.92 80 ASP A C 1
ATOM 682 O O . ASP A 1 100 ? 20.928 39.698 -2.666 1.00 10.68 80 ASP A O 1
ATOM 687 N N . ASN A 1 101 ? 23.065 39.101 -2.237 1.00 10.30 81 ASN A N 1
ATOM 688 C CA . ASN A 1 101 ? 23.520 39.407 -3.585 1.00 10.39 81 ASN A CA 1
ATOM 689 C C . ASN A 1 101 ? 23.937 38.138 -4.316 1.00 10.49 81 ASN A C 1
ATOM 690 O O . ASN A 1 101 ? 24.904 38.127 -5.067 1.00 10.42 81 ASN A O 1
ATOM 695 N N . GLY A 1 102 ? 23.174 37.070 -4.098 1.00 10.07 82 GLY A N 1
ATOM 696 C CA . GLY A 1 102 ? 23.374 35.813 -4.798 1.00 9.90 82 GLY A CA 1
ATOM 697 C C . GLY A 1 102 ? 22.776 35.844 -6.201 1.00 9.16 82 GLY A C 1
ATOM 698 O O . GLY A 1 102 ? 22.670 36.892 -6.832 1.00 10.13 82 GLY A O 1
ATOM 699 N N . VAL A 1 103 ? 22.362 34.687 -6.700 1.00 8.69 83 VAL A N 1
ATOM 700 C CA . VAL A 1 103 ? 22.023 34.532 -8.105 1.00 8.26 83 VAL A CA 1
ATOM 701 C C . VAL A 1 103 ? 20.739 35.263 -8.517 1.00 8.95 83 VAL A C 1
ATOM 702 O O . VAL A 1 103 ? 20.580 35.627 -9.672 1.00 9.66 83 VAL A O 1
ATOM 706 N N . GLY A 1 104 ? 19.832 35.483 -7.579 1.00 7.97 84 GLY A N 1
ATOM 707 C CA . GLY A 1 104 ? 18.550 36.085 -7.917 1.00 8.69 84 GLY A CA 1
ATOM 708 C C . GLY A 1 104 ? 17.634 35.178 -8.737 1.00 8.70 84 GLY A C 1
ATOM 709 O O . GLY A 1 104 ? 17.955 34.014 -9.030 1.00 10.31 84 GLY A O 1
ATOM 710 N N . MET A 1 105 ? 16.474 35.698 -9.119 1.00 8.61 85 MET A N 1
ATOM 711 C CA . MET A 1 105 ? 15.479 34.945 -9.864 1.00 8.91 85 MET A CA 1
ATOM 712 C C . MET A 1 105 ? 14.849 35.772 -10.978 1.00 8.55 85 MET A C 1
ATOM 713 O O . MET A 1 105 ? 14.616 36.974 -10.817 1.00 9.00 85 MET A O 1
ATOM 718 N N . THR A 1 106 ? 14.578 35.112 -12.101 1.00 8.66 86 THR A N 1
ATOM 719 C CA . THR A 1 106 ? 13.763 35.672 -13.174 1.00 9.00 86 THR A CA 1
ATOM 720 C C . THR A 1 106 ? 12.300 35.523 -12.801 1.00 8.74 86 THR A C 1
ATOM 721 O O . THR A 1 106 ? 11.960 34.836 -11.836 1.00 9.43 86 THR A O 1
ATOM 725 N N . ARG A 1 107 ? 11.408 36.105 -13.595 1.00 9.10 87 ARG A N 1
ATOM 726 C CA . ARG A 1 107 ? 9.990 36.033 -13.272 1.00 10.00 87 ARG A CA 1
ATOM 727 C C . ARG A 1 107 ? 9.481 34.602 -13.327 1.00 10.71 87 ARG A C 1
ATOM 728 O O . ARG A 1 107 ? 8.718 34.183 -12.457 1.00 11.66 87 ARG A O 1
ATOM 736 N N . ASP A 1 108 ? 9.918 33.832 -14.317 1.00 12.14 88 ASP A N 1
ATOM 737 C CA . ASP A 1 108 ? 9.488 32.451 -14.411 1.00 14.14 88 ASP A CA 1
ATOM 738 C C . ASP A 1 108 ? 10.045 31.615 -13.242 1.00 13.18 88 ASP A C 1
ATOM 739 O O . ASP A 1 108 ? 9.362 30.736 -12.729 1.00 13.79 88 ASP A O 1
ATOM 744 N N . GLU A 1 109 ? 11.257 31.924 -12.792 1.00 11.84 89 GLU A N 1
ATOM 745 C CA . GLU A 1 109 ? 11.828 31.246 -11.632 1.00 12.11 89 GLU A CA 1
ATOM 746 C C . GLU A 1 109 ? 11.040 31.588 -10.383 1.00 11.22 89 GLU A C 1
ATOM 747 O O . GLU A 1 109 ? 10.780 30.714 -9.572 1.00 12.67 89 GLU A O 1
ATOM 753 N N . VAL A 1 110 ? 10.625 32.847 -10.238 1.00 10.12 90 VAL A N 1
ATOM 754 C CA . VAL A 1 110 ? 9.818 33.244 -9.086 1.00 10.59 90 VAL A CA 1
ATOM 755 C C . VAL A 1 110 ? 8.493 32.448 -9.069 1.00 12.42 90 VAL A C 1
ATOM 756 O O . VAL A 1 110 ? 8.071 31.917 -8.047 1.00 13.73 90 VAL A O 1
ATOM 760 N N . ILE A 1 111 ? 7.855 32.363 -10.213 1.00 13.01 91 ILE A N 1
ATOM 761 C CA . ILE A 1 111 ? 6.584 31.669 -10.300 1.00 14.76 91 ILE A CA 1
ATOM 762 C C . ILE A 1 111 ? 6.760 30.159 -10.033 1.00 16.16 91 ILE A C 1
ATOM 763 O O . ILE A 1 111 ? 5.973 29.543 -9.291 1.00 16.75 91 ILE A O 1
ATOM 768 N N . ASP A 1 112 ? 7.808 29.582 -10.594 1.00 17.13 92 ASP A N 1
ATOM 769 C CA . ASP A 1 112 ? 8.052 28.143 -10.481 1.00 20.06 92 ASP A CA 1
ATOM 770 C C . ASP A 1 112 ? 8.523 27.751 -9.086 1.00 21.70 92 ASP A C 1
ATOM 771 O O . ASP A 1 112 ? 8.241 26.633 -8.652 1.00 22.28 92 ASP A O 1
ATOM 776 N N . HIS A 1 113 ? 9.186 28.673 -8.368 1.00 22.96 93 HIS A N 1
ATOM 777 C CA . HIS A 1 113 ? 9.817 28.358 -7.081 1.00 26.01 93 HIS A CA 1
ATOM 778 C C . HIS A 1 113 ? 9.110 28.920 -5.845 1.00 27.90 93 HIS A C 1
ATOM 779 O O . HIS A 1 113 ? 9.116 28.269 -4.796 1.00 27.23 93 HIS A O 1
ATOM 786 N N . LEU A 1 114 ? 8.538 30.120 -5.944 1.00 30.81 94 LEU A N 1
ATOM 787 C CA . LEU A 1 114 ? 7.761 30.742 -4.852 1.00 33.43 94 LEU A CA 1
ATOM 788 C C . LEU A 1 114 ? 6.256 30.630 -5.050 1.00 37.00 94 LEU A C 1
ATOM 789 O O . LEU A 1 114 ? 5.488 30.766 -4.095 1.00 37.68 94 LEU A O 1
ATOM 794 N N . GLY A 1 115 ? 5.832 30.399 -6.284 1.00 40.84 95 GLY A N 1
ATOM 795 C CA . GLY A 1 115 ? 4.429 30.223 -6.592 1.00 43.81 95 GLY A CA 1
ATOM 796 C C . GLY A 1 115 ? 3.971 28.873 -6.092 1.00 46.42 95 GLY A C 1
ATOM 797 O O . GLY A 1 115 ? 3.201 28.805 -5.135 1.00 46.72 95 GLY A O 1
ATOM 798 N N . THR A 1 116 ? 4.458 27.811 -6.740 1.00 49.14 96 THR A N 1
ATOM 799 C CA . THR A 1 116 ? 4.140 26.437 -6.359 1.00 50.90 96 THR A CA 1
ATOM 800 C C . THR A 1 116 ? 4.737 26.127 -4.991 1.00 52.41 96 THR A C 1
ATOM 801 O O . THR A 1 116 ? 4.051 26.235 -3.966 1.00 53.00 96 THR A O 1
ATOM 803 N N . ILE A 1 117 ? 6.018 25.759 -4.977 1.00 53.42 97 ILE A N 1
ATOM 804 C CA . ILE A 1 117 ? 6.758 25.521 -3.737 1.00 53.80 97 ILE A CA 1
ATOM 805 C C . ILE A 1 117 ? 6.129 24.467 -2.808 1.00 53.48 97 ILE A C 1
ATOM 806 O O . ILE A 1 117 ? 6.210 24.580 -1.575 1.00 54.24 97 ILE A O 1
ATOM 808 N N . ALA A 1 118 ? 5.528 23.441 -3.404 1.00 52.53 98 ALA A N 1
ATOM 809 C CA . ALA A 1 118 ? 4.914 22.352 -2.647 1.00 51.62 98 ALA A CA 1
ATOM 810 C C . ALA A 1 118 ? 5.984 21.322 -2.276 1.00 50.16 98 ALA A C 1
ATOM 811 O O . ALA A 1 118 ? 6.055 20.251 -2.883 1.00 50.35 98 ALA A O 1
ATOM 813 N N . LYS A 1 119 ? 6.808 21.651 -1.282 1.00 47.87 99 LYS A N 1
ATOM 814 C CA . LYS A 1 119 ? 8.010 20.867 -0.976 1.00 46.01 99 LYS A CA 1
ATOM 815 C C . LYS A 1 119 ? 7.632 19.438 -0.579 1.00 42.74 99 LYS A C 1
ATOM 816 O O . LYS A 1 119 ? 6.758 19.229 0.270 1.00 41.72 99 LYS A O 1
ATOM 826 N N . SER A 1 120 ? 8.278 18.471 -1.228 1.00 39.00 100 SER A N 1
ATOM 827 C CA . SER A 1 120 ? 8.033 17.055 -0.978 1.00 35.70 100 SER A CA 1
ATOM 828 C C . SER A 1 120 ? 8.283 16.716 0.484 1.00 31.64 100 SER A C 1
ATOM 829 O O . SER A 1 120 ? 9.298 17.105 1.055 1.00 31.13 100 SER A O 1
ATOM 832 N N . GLY A 1 121 ? 7.335 16.010 1.084 1.00 26.85 101 GLY A N 1
ATOM 833 C CA . GLY A 1 121 ? 7.452 15.596 2.470 1.00 23.49 101 GLY A CA 1
ATOM 834 C C . GLY A 1 121 ? 6.883 16.574 3.471 1.00 21.09 101 GLY A C 1
ATOM 835 O O . GLY A 1 121 ? 6.710 16.240 4.634 1.00 18.46 101 GLY A O 1
ATOM 836 N N . THR A 1 122 ? 6.571 17.794 3.035 1.00 19.66 102 THR A N 1
ATOM 837 C CA . THR A 1 122 ? 6.079 18.807 3.949 1.00 19.60 102 THR A CA 1
ATOM 838 C C . THR A 1 122 ? 4.813 18.430 4.700 1.00 18.44 102 THR A C 1
ATOM 839 O O . THR A 1 122 ? 4.702 18.681 5.885 1.00 17.52 102 THR A O 1
ATOM 843 N N . LYS A 1 123 ? 3.853 17.828 4.010 1.00 18.87 103 LYS A N 1
ATOM 844 C CA . LYS A 1 123 ? 2.594 17.442 4.625 1.00 19.11 103 LYS A CA 1
ATOM 845 C C . LYS A 1 123 ? 2.838 16.459 5.755 1.00 17.88 103 LYS A C 1
ATOM 846 O O . LYS A 1 123 ? 2.360 16.646 6.859 1.00 17.53 103 LYS A O 1
ATOM 852 N N . SER A 1 124 ? 3.588 15.403 5.466 1.00 17.38 104 SER A N 1
ATOM 853 C CA . SER A 1 124 ? 3.864 14.392 6.475 1.00 17.01 104 SER A CA 1
ATOM 854 C C . SER A 1 124 ? 4.704 14.940 7.618 1.00 16.54 104 SER A C 1
ATOM 855 O O . SER A 1 124 ? 4.538 14.549 8.752 1.00 15.95 104 SER A O 1
ATOM 858 N N . PHE A 1 125 ? 5.622 15.847 7.310 1.00 16.23 105 PHE A N 1
ATOM 859 C CA . PHE A 1 125 ? 6.436 16.483 8.332 1.00 16.40 105 PHE A CA 1
ATOM 860 C C . PHE A 1 125 ? 5.584 17.239 9.338 1.00 16.99 105 PHE A C 1
ATOM 861 O O . PHE A 1 125 ? 5.676 17.026 10.538 1.00 16.68 105 PHE A O 1
ATOM 869 N N . LEU A 1 126 ? 4.733 18.124 8.838 1.00 17.83 106 LEU A N 1
ATOM 870 C CA . LEU A 1 126 ? 3.890 18.934 9.706 1.00 19.44 106 LEU A CA 1
ATOM 871 C C . LEU A 1 126 ? 2.937 18.090 10.545 1.00 20.51 106 LEU A C 1
ATOM 872 O O . LEU A 1 126 ? 2.733 18.376 11.726 1.00 20.68 106 LEU A O 1
ATOM 877 N N . GLU A 1 127 ? 2.382 17.036 9.944 1.00 21.01 107 GLU A N 1
ATOM 878 C CA . GLU A 1 127 ? 1.486 16.126 10.657 1.00 22.05 107 GLU A CA 1
ATOM 879 C C . GLU A 1 127 ? 2.219 15.342 11.757 1.00 21.78 107 GLU A C 1
ATOM 880 O O . GLU A 1 127 ? 1.584 14.841 12.682 1.00 23.16 107 GLU A O 1
ATOM 886 N N . SER A 1 128 ? 3.545 15.229 11.654 1.00 20.32 108 SER A N 1
ATOM 887 C CA . SER A 1 128 ? 4.349 14.513 12.644 1.00 19.65 108 SER A CA 1
ATOM 888 C C . SER A 1 128 ? 4.738 15.373 13.835 1.00 20.76 108 SER A C 1
ATOM 889 O O . SER A 1 128 ? 5.248 14.850 14.832 1.00 21.05 108 SER A O 1
ATOM 892 N N . LEU A 1 129 ? 4.524 16.689 13.730 1.00 21.38 109 LEU A N 1
ATOM 893 C CA . LEU A 1 129 ? 4.747 17.587 14.854 1.00 22.69 109 LEU A CA 1
ATOM 894 C C . LEU A 1 129 ? 3.623 17.424 1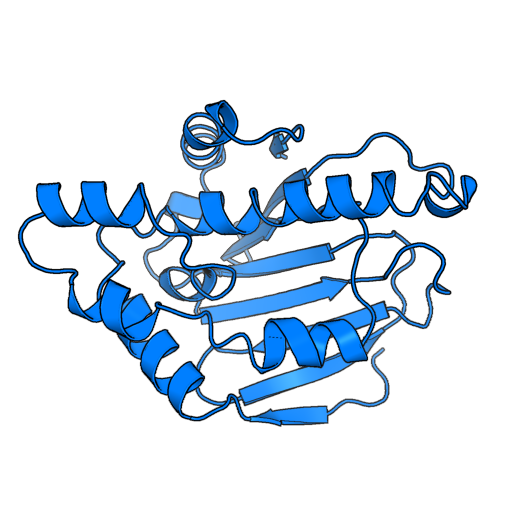5.890 1.00 24.95 109 LEU A C 1
ATOM 895 O O . LEU A 1 129 ? 2.499 17.051 15.551 1.00 24.95 109 LEU A O 1
ATOM 900 N N . GLY A 1 130 ? 3.934 17.710 17.149 1.00 28.02 110 GLY A N 1
ATOM 901 C CA . GLY A 1 130 ? 2.949 17.597 18.222 1.00 30.82 110 GLY A CA 1
ATOM 902 C C . GLY A 1 130 ? 3.364 18.262 19.521 1.00 33.04 110 GLY A C 1
ATOM 903 O O . GLY A 1 130 ? 4.101 19.241 19.503 1.00 34.12 110 GLY A O 1
ATOM 904 N N . SER A 1 131 ? 2.883 17.733 20.648 1.00 35.16 111 SER A N 1
ATOM 905 C CA . SER A 1 131 ? 3.097 18.349 21.969 1.00 36.24 111 SER A CA 1
ATOM 906 C C . SER A 1 131 ? 4.473 18.033 22.576 1.00 36.65 111 SER A C 1
ATOM 907 O O . SER A 1 131 ? 4.976 18.772 23.431 1.00 37.51 111 SER A O 1
ATOM 909 N N . ASP A 1 132 ? 5.068 16.925 22.144 1.00 36.33 112 ASP A N 1
ATOM 910 C CA . ASP A 1 132 ? 6.396 16.533 22.587 1.00 35.44 112 ASP A CA 1
ATOM 911 C C . ASP A 1 132 ? 7.433 17.427 21.919 1.00 33.59 112 ASP A C 1
ATOM 912 O O . ASP A 1 132 ? 7.774 17.229 20.749 1.00 32.44 112 ASP A O 1
ATOM 917 N N . GLN A 1 133 ? 7.931 18.407 22.674 1.00 31.73 113 GLN A N 1
ATOM 918 C CA . GLN A 1 133 ? 8.877 19.383 22.151 1.00 30.27 113 GLN A CA 1
ATOM 919 C C . GLN A 1 133 ? 10.193 18.744 21.731 1.00 28.44 113 GLN A C 1
ATOM 920 O O . GLN A 1 133 ? 10.819 19.189 20.780 1.00 27.73 113 GLN A O 1
ATOM 922 N N . ALA A 1 134 ? 10.611 17.698 22.435 1.00 26.65 114 ALA A N 1
ATOM 923 C CA . ALA A 1 134 ? 11.828 16.980 22.083 1.00 25.37 114 ALA A CA 1
ATOM 924 C C . ALA A 1 134 ? 11.704 16.314 20.698 1.00 24.15 114 ALA A C 1
ATOM 925 O O . ALA A 1 134 ? 12.618 16.410 19.901 1.00 23.17 114 ALA A O 1
ATOM 927 N N . LYS A 1 135 ? 10.587 15.640 20.430 1.00 23.17 115 LYS A N 1
ATOM 928 C CA . LYS A 1 135 ? 10.382 15.045 19.117 1.00 22.57 115 LYS A CA 1
ATOM 929 C C . LYS A 1 135 ? 10.315 16.135 18.034 1.00 21.98 115 LYS A C 1
ATOM 930 O O . LYS A 1 135 ? 10.847 15.944 16.950 1.00 20.26 115 LYS A O 1
ATOM 936 N N . ASP A 1 136 ? 9.658 17.253 18.342 1.00 22.70 116 ASP A N 1
ATOM 937 C CA . ASP A 1 136 ? 9.546 18.391 17.396 1.00 22.87 116 ASP A CA 1
ATOM 938 C C . ASP A 1 136 ? 10.909 18.957 17.055 1.00 21.93 116 ASP A C 1
ATOM 939 O O . ASP A 1 136 ? 11.211 19.236 15.896 1.00 20.93 116 ASP A O 1
ATOM 944 N N . SER A 1 137 ? 11.746 19.143 18.070 1.00 21.70 117 SER A N 1
ATOM 945 C CA . SER A 1 137 ? 13.083 19.673 17.840 1.00 21.92 117 SER A CA 1
ATOM 946 C C . SER A 1 137 ? 13.906 18.721 16.975 1.00 20.96 117 SER A C 1
ATOM 947 O O . SER A 1 137 ? 14.662 19.148 16.106 1.00 21.44 117 SER A O 1
ATOM 950 N N . GLN A 1 138 ? 13.767 17.420 17.207 1.00 19.91 118 GLN A N 1
ATOM 951 C CA . GLN A 1 138 ? 14.485 16.449 16.408 1.00 18.79 118 GLN A CA 1
ATOM 952 C C . GLN A 1 138 ? 14.034 16.518 14.943 1.00 17.64 118 GLN A C 1
ATOM 953 O O . GLN A 1 138 ? 14.850 16.473 14.032 1.00 17.57 118 GLN A O 1
ATOM 959 N N . LEU A 1 139 ? 12.728 16.620 14.737 1.00 17.04 119 LEU A N 1
ATOM 960 C CA . LEU A 1 139 ? 12.161 16.695 13.384 1.00 17.17 119 LEU A CA 1
ATOM 961 C C . LEU A 1 139 ? 12.665 17.930 12.635 1.00 17.12 119 LEU A C 1
ATOM 962 O O . LEU A 1 139 ? 13.135 17.832 11.516 1.00 17.15 119 LEU A O 1
ATOM 967 N N . ILE A 1 140 ? 12.550 19.082 13.274 1.00 18.70 120 ILE A N 1
ATOM 968 C CA . ILE A 1 140 ? 12.922 20.344 12.644 1.00 20.27 120 ILE A CA 1
ATOM 969 C C . ILE A 1 140 ? 14.401 20.384 12.333 1.00 19.77 120 ILE A C 1
ATOM 970 O O . ILE A 1 140 ? 14.823 20.977 11.343 1.00 19.74 120 ILE A O 1
ATOM 975 N N . GLY A 1 141 ? 15.197 19.744 13.174 1.00 19.84 121 GLY A N 1
ATOM 976 C CA . GLY A 1 141 ? 16.606 19.585 12.920 1.00 20.98 121 GLY A CA 1
ATOM 977 C C . GLY A 1 141 ? 16.964 18.784 11.684 1.00 21.92 121 GLY A C 1
ATOM 978 O O . GLY A 1 141 ? 18.084 18.878 11.214 1.00 24.24 121 GLY A O 1
ATOM 979 N N A GLN A 1 142 ? 16.014 17.999 11.169 0.50 21.97 122 GLN A N 1
ATOM 980 N N B GLN A 1 142 ? 16.024 18.004 11.154 0.50 22.13 122 GLN A N 1
ATOM 981 C CA A GLN A 1 142 ? 16.239 17.110 10.028 0.50 21.90 122 GLN A CA 1
ATOM 982 C CA B GLN A 1 142 ? 16.288 17.151 9.997 0.50 22.16 122 GLN A CA 1
ATOM 983 C C A GLN A 1 142 ? 15.482 17.509 8.754 0.50 21.09 122 GLN A C 1
ATOM 984 C C B GLN A 1 142 ? 15.497 17.524 8.740 0.50 21.25 122 GLN A C 1
ATOM 985 O O A GLN A 1 142 ? 15.646 16.874 7.716 0.50 21.23 122 GLN A O 1
ATOM 986 O O B GLN A 1 142 ? 15.663 16.895 7.697 0.50 21.40 122 GLN A O 1
ATOM 997 N N . PHE A 1 143 ? 14.645 18.539 8.824 1.00 20.08 123 PHE A N 1
ATOM 998 C CA . PHE A 1 143 ? 13.808 18.897 7.687 1.00 18.96 123 PHE A CA 1
ATOM 999 C C . PHE A 1 143 ? 13.701 20.407 7.528 1.00 19.14 123 PHE A C 1
ATOM 1000 O O . PHE A 1 143 ? 13.394 21.099 8.482 1.00 19.13 123 PHE A O 1
ATOM 1008 N N . GLY A 1 144 ? 13.949 20.872 6.309 1.00 19.73 124 GLY A N 1
ATOM 1009 C CA . GLY A 1 144 ? 13.864 22.273 5.952 1.00 20.34 124 GLY A CA 1
ATOM 1010 C C . GLY A 1 144 ? 12.463 22.580 5.479 1.00 20.03 124 GLY A C 1
ATOM 1011 O O . GLY A 1 144 ? 12.000 22.001 4.508 1.00 22.09 124 GLY A O 1
ATOM 1012 N N . VAL A 1 145 ? 11.782 23.474 6.170 1.00 18.94 125 VAL A N 1
ATOM 1013 C CA . VAL A 1 145 ? 10.412 23.816 5.828 1.00 18.94 125 VAL A CA 1
ATOM 1014 C C . VAL A 1 145 ? 10.410 24.797 4.621 1.00 16.23 125 VAL A C 1
ATOM 1015 O O . VAL A 1 145 ? 9.451 24.893 3.871 1.00 16.91 125 VAL A O 1
ATOM 1019 N N . GLY A 1 146 ? 11.487 25.539 4.451 1.00 12.37 126 GLY A N 1
ATOM 1020 C CA . GLY A 1 146 ? 11.600 26.433 3.311 1.00 11.63 126 GLY A CA 1
ATOM 1021 C C . GLY A 1 146 ? 11.035 27.830 3.507 1.00 11.50 126 GLY A C 1
ATOM 1022 O O . GLY A 1 146 ? 10.718 28.254 4.610 1.00 10.67 126 GLY A O 1
ATOM 1023 N N . PHE A 1 147 ? 10.947 28.534 2.383 1.00 11.03 127 PHE A N 1
ATOM 1024 C CA . PHE A 1 147 ? 10.567 29.949 2.303 1.00 11.50 127 PHE A CA 1
ATOM 1025 C C . PHE A 1 147 ? 9.284 30.317 3.051 1.00 11.34 127 PHE A C 1
ATOM 1026 O O . PHE A 1 147 ? 9.231 31.364 3.713 1.00 10.72 127 PHE A O 1
ATOM 1034 N N A TYR A 1 148 ? 8.270 29.467 2.987 0.90 11.07 128 TYR A N 1
ATOM 1035 N N B TYR A 1 148 ? 8.263 29.465 2.938 0.10 11.64 128 TYR A N 1
ATOM 1036 C CA A TYR A 1 148 ? 6.977 29.829 3.560 0.90 11.98 128 TYR A CA 1
ATOM 1037 C CA B TYR A 1 148 ? 6.949 29.703 3.551 0.10 12.00 128 TYR A CA 1
ATOM 1038 C C A TYR A 1 148 ? 6.987 29.854 5.073 0.90 11.16 128 TYR A C 1
ATOM 1039 C C B TYR A 1 148 ? 6.979 29.808 5.072 0.10 11.40 128 TYR A C 1
ATOM 1040 O O A TYR A 1 148 ? 6.034 30.347 5.675 0.90 11.08 128 TYR A O 1
ATOM 1041 O O B TYR A 1 148 ? 5.998 30.240 5.678 0.10 11.54 128 TYR A O 1
ATOM 1058 N N . SER A 1 149 ? 8.085 29.397 5.687 1.00 10.38 129 SER A N 1
ATOM 1059 C CA . SER A 1 149 ? 8.272 29.575 7.134 1.00 10.39 129 SER A CA 1
ATOM 1060 C C . SER A 1 149 ? 8.179 31.041 7.547 1.00 10.10 129 SER A C 1
ATOM 1061 O O . SER A 1 149 ? 7.838 31.355 8.691 1.00 10.08 129 SER A O 1
ATOM 1064 N N . ALA A 1 150 ? 8.493 31.951 6.629 1.00 9.88 130 ALA A N 1
ATOM 1065 C CA . ALA A 1 150 ? 8.380 33.370 6.917 1.00 10.50 130 ALA A CA 1
ATOM 1066 C C . ALA A 1 150 ? 6.988 33.768 7.443 1.00 10.39 130 ALA A C 1
ATOM 1067 O O . ALA A 1 150 ? 6.885 34.641 8.282 1.00 10.45 130 ALA A O 1
ATOM 1069 N N . PHE A 1 151 ? 5.940 33.108 6.973 1.00 9.60 131 PHE A N 1
ATOM 1070 C CA . PHE A 1 151 ? 4.587 33.447 7.384 1.00 9.61 131 PHE A CA 1
ATOM 1071 C C . PHE A 1 151 ? 4.235 33.010 8.807 1.00 10.16 131 PHE A C 1
ATOM 1072 O O . PHE A 1 151 ? 3.223 33.421 9.320 1.00 10.58 131 PHE A O 1
ATOM 1080 N N . ILE A 1 152 ? 5.095 32.223 9.451 1.00 9.55 132 ILE A N 1
ATOM 1081 C CA . ILE A 1 152 ? 4.905 31.936 10.877 1.00 10.84 132 ILE A CA 1
ATOM 1082 C C . ILE A 1 152 ? 4.916 33.252 11.660 1.00 11.13 132 ILE A C 1
ATOM 1083 O O . ILE A 1 152 ? 4.123 33.429 12.593 1.00 12.73 132 ILE A O 1
ATOM 1088 N N . VAL A 1 153 ? 5.816 34.168 11.285 1.00 10.66 133 VAL A N 1
ATOM 1089 C CA . VAL A 1 153 ? 6.032 35.412 12.039 1.00 11.15 133 VAL A CA 1
ATOM 1090 C C . VAL A 1 153 ? 5.581 36.685 11.303 1.00 10.91 133 VAL A C 1
ATOM 1091 O O . VAL A 1 153 ? 5.534 37.760 11.902 1.00 12.14 133 VAL A O 1
ATOM 1095 N N . ALA A 1 154 ? 5.286 36.574 10.012 1.00 10.83 134 ALA A N 1
ATOM 1096 C CA . ALA A 1 154 ? 4.959 37.725 9.167 1.00 11.07 134 ALA A CA 1
ATOM 1097 C C . ALA A 1 154 ? 3.592 37.595 8.523 1.00 11.25 134 ALA A C 1
ATOM 1098 O O . ALA A 1 154 ? 3.219 36.518 8.083 1.00 12.66 134 ALA A O 1
ATOM 1100 N N . ASP A 1 155 ? 2.834 38.693 8.495 1.00 11.76 135 ASP A N 1
ATOM 1101 C CA . ASP A 1 155 ? 1.547 38.710 7.827 1.00 12.55 135 ASP A CA 1
ATOM 1102 C C . ASP A 1 155 ? 1.618 39.256 6.393 1.00 12.50 135 ASP A C 1
ATOM 1103 O O . ASP A 1 155 ? 0.632 39.244 5.673 1.00 13.51 135 ASP A O 1
ATOM 1108 N N . LYS A 1 156 ? 2.805 39.694 5.986 1.00 11.60 136 LYS A N 1
ATOM 1109 C CA . LYS A 1 156 ? 3.055 40.057 4.594 1.00 11.58 136 LYS A CA 1
ATOM 1110 C C . LYS A 1 156 ? 4.522 39.824 4.297 1.00 10.97 136 LYS A C 1
ATOM 1111 O O . LYS A 1 156 ? 5.364 40.123 5.114 1.00 10.92 136 LYS A O 1
ATOM 1117 N N . VAL A 1 157 ? 4.804 39.236 3.142 1.00 9.98 137 VAL A N 1
ATOM 1118 C CA . VAL A 1 157 ? 6.163 39.011 2.701 1.00 9.92 137 VAL A CA 1
ATOM 1119 C 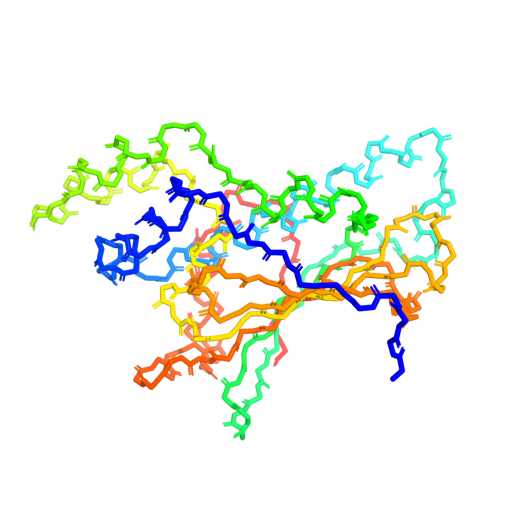C . VAL A 1 157 ? 6.280 39.557 1.284 1.00 9.89 137 VAL A C 1
ATOM 1120 O O . VAL A 1 157 ? 5.427 39.300 0.428 1.00 9.46 137 VAL A O 1
ATOM 1124 N N . THR A 1 158 ? 7.312 40.370 1.075 1.00 10.04 138 THR A N 1
ATOM 1125 C CA . THR A 1 158 ? 7.566 41.028 -0.192 1.00 10.27 138 THR A CA 1
ATOM 1126 C C . THR A 1 158 ? 8.956 40.680 -0.643 1.00 10.01 138 THR A C 1
ATOM 1127 O O . THR A 1 158 ? 9.903 40.792 0.127 1.00 10.94 138 THR A O 1
ATOM 1131 N N . VAL A 1 159 ? 9.078 40.242 -1.888 1.00 9.15 139 VAL A N 1
ATOM 1132 C CA . VAL A 1 159 ? 10.357 39.865 -2.472 1.00 8.90 139 VAL A CA 1
ATOM 1133 C C . VAL A 1 159 ? 10.651 40.746 -3.683 1.00 9.38 139 VAL A C 1
ATOM 1134 O O . VAL A 1 159 ? 9.786 40.952 -4.553 1.00 9.24 139 VAL A O 1
ATOM 1138 N N . ARG A 1 160 ? 11.861 41.294 -3.712 1.00 9.26 140 ARG A N 1
ATOM 1139 C CA . ARG A 1 160 ? 12.366 42.022 -4.858 1.00 8.88 140 ARG A CA 1
ATOM 1140 C C . ARG A 1 160 ? 13.629 41.302 -5.264 1.00 8.55 140 ARG A C 1
ATOM 1141 O O . ARG A 1 160 ? 14.554 41.145 -4.461 1.00 8.88 140 ARG A O 1
ATOM 1149 N N . THR A 1 161 ? 13.689 40.862 -6.513 1.00 7.70 141 THR A N 1
ATOM 1150 C CA . THR A 1 161 ? 14.806 40.045 -6.959 1.00 7.70 141 THR A CA 1
ATOM 1151 C C . THR A 1 161 ? 15.213 40.393 -8.390 1.00 8.18 141 THR A C 1
ATOM 1152 O O . THR A 1 161 ? 14.394 40.820 -9.199 1.00 9.21 141 THR A O 1
ATOM 1156 N N . ARG A 1 162 ? 16.497 40.220 -8.695 1.00 8.60 142 ARG A N 1
ATOM 1157 C CA . ARG A 1 162 ? 16.967 40.397 -10.064 1.00 8.48 142 ARG A CA 1
ATOM 1158 C C . ARG A 1 162 ? 18.087 39.399 -10.283 1.00 9.05 142 ARG A C 1
ATOM 1159 O O . ARG A 1 162 ? 19.039 39.332 -9.509 1.00 8.84 142 ARG A O 1
ATOM 1167 N N . ALA A 1 163 ? 17.946 38.601 -11.333 1.00 8.97 143 ALA A N 1
ATOM 1168 C CA . ALA A 1 163 ? 18.863 37.497 -11.607 1.00 9.52 143 ALA A CA 1
ATOM 1169 C C . ALA A 1 163 ? 20.190 37.967 -12.229 1.00 10.36 143 ALA A C 1
ATOM 1170 O O . ALA A 1 163 ? 20.255 38.939 -12.982 1.00 9.94 143 ALA A O 1
ATOM 1172 N N . ALA A 1 164 ? 21.250 37.236 -11.916 1.00 10.72 144 ALA A N 1
ATOM 1173 C CA . ALA A 1 164 ? 22.585 37.538 -12.422 1.00 11.71 144 ALA A CA 1
ATOM 1174 C C . ALA A 1 164 ? 22.582 37.563 -13.942 1.00 12.83 144 ALA A C 1
ATOM 1175 O O . ALA A 1 164 ? 22.013 36.681 -14.574 1.00 13.63 144 ALA A O 1
ATOM 1177 N N . GLY A 1 165 ? 23.219 38.583 -14.511 1.00 14.49 145 GLY A N 1
ATOM 1178 C CA . GLY A 1 165 ? 23.323 38.715 -15.958 1.00 16.01 145 GLY A CA 1
ATOM 1179 C C . GLY A 1 165 ? 22.106 39.330 -16.638 1.00 17.01 145 GLY A C 1
ATOM 1180 O O . GLY A 1 165 ? 22.165 39.637 -17.842 1.00 18.75 145 GLY A O 1
ATOM 1181 N N . GLU A 1 166 ? 20.996 39.469 -15.913 1.00 15.98 146 GLU A N 1
ATOM 1182 C CA . GLU A 1 166 ? 19.770 40.002 -16.506 1.00 15.98 146 GLU A CA 1
ATOM 1183 C C . GLU A 1 166 ? 19.830 41.515 -16.442 1.00 14.60 146 GLU A C 1
ATOM 1184 O O . GLU A 1 166 ? 20.407 42.089 -15.528 1.00 12.82 146 GLU A O 1
ATOM 1190 N N . LYS A 1 167 ? 19.199 42.170 -17.407 1.00 14.01 147 LYS A N 1
ATOM 1191 C CA . LYS A 1 167 ? 19.062 43.626 -17.385 1.00 14.65 147 LYS A CA 1
ATOM 1192 C C . LYS A 1 167 ? 18.280 44.082 -16.160 1.00 14.65 147 LYS A C 1
ATOM 1193 O O . LYS A 1 167 ? 17.360 43.387 -15.734 1.00 12.81 147 LYS A O 1
ATOM 1199 N N . PRO A 1 168 ? 18.654 45.217 -15.563 1.00 15.45 148 PRO A N 1
ATOM 1200 C CA . PRO A 1 168 ? 17.974 45.709 -14.355 1.00 16.05 148 PRO A CA 1
ATOM 1201 C C . PRO A 1 168 ? 16.465 45.860 -14.505 1.00 15.16 148 PRO A C 1
ATOM 1202 O O . PRO A 1 168 ? 15.758 45.660 -13.519 1.00 13.80 148 PRO A O 1
ATOM 1206 N N . GLU A 1 169 ? 15.981 46.150 -15.709 1.00 14.32 149 GLU A N 1
ATOM 1207 C CA . GLU A 1 169 ? 14.551 46.286 -15.960 1.00 14.93 149 GLU A CA 1
ATOM 1208 C C . GLU A 1 169 ? 13.792 44.975 -15.812 1.00 13.78 149 GLU A C 1
ATOM 1209 O O . GLU A 1 169 ? 12.564 44.977 -15.778 1.00 14.28 149 GLU A O 1
ATOM 1215 N N . ASN A 1 170 ? 14.508 43.855 -15.761 1.00 12.49 150 ASN A N 1
ATOM 1216 C CA . ASN A 1 170 ? 13.882 42.545 -15.666 1.00 12.08 150 ASN A CA 1
ATOM 1217 C C . ASN A 1 170 ? 13.900 41.980 -14.249 1.00 11.37 150 ASN A C 1
ATOM 1218 O O . ASN A 1 170 ? 13.862 40.762 -14.057 1.00 12.33 150 ASN A O 1
ATOM 1223 N N . GLY A 1 171 ? 13.938 42.865 -13.257 1.00 9.66 151 GLY A N 1
ATOM 1224 C CA . GLY A 1 171 ? 13.697 42.464 -11.883 1.00 10.10 151 GLY A CA 1
ATOM 1225 C C . GLY A 1 171 ? 12.262 42.013 -11.673 1.00 9.89 151 GLY A C 1
ATOM 1226 O O . GLY A 1 171 ? 11.385 42.227 -12.520 1.00 9.76 151 GLY A O 1
ATOM 1227 N N . VAL A 1 172 ? 12.025 41.355 -10.551 1.00 9.76 152 VAL A N 1
ATOM 1228 C CA . VAL A 1 172 ? 10.730 40.784 -10.240 1.00 9.47 152 VAL A CA 1
ATOM 1229 C C . VAL A 1 172 ? 10.295 41.221 -8.831 1.00 9.05 152 VAL A C 1
ATOM 1230 O O . VAL A 1 172 ? 11.091 41.239 -7.897 1.00 8.89 152 VAL A O 1
ATOM 1234 N N . PHE A 1 173 ? 9.018 41.567 -8.712 1.00 8.69 153 PHE A N 1
ATOM 1235 C CA . PHE A 1 173 ? 8.342 41.849 -7.440 1.00 9.01 153 PHE A CA 1
ATOM 1236 C C . PHE A 1 173 ? 7.386 40.699 -7.165 1.00 9.38 153 PHE A C 1
ATOM 1237 O O . PHE A 1 173 ? 6.671 40.271 -8.073 1.00 9.48 153 PHE A O 1
ATOM 1245 N N . TRP A 1 174 ? 7.349 40.231 -5.921 1.00 8.59 154 TRP A N 1
ATOM 1246 C CA . TRP A 1 174 ? 6.432 39.199 -5.464 1.00 8.96 154 TRP A CA 1
ATOM 1247 C C . TRP A 1 174 ? 5.948 39.611 -4.088 1.00 9.19 154 TRP A C 1
ATOM 1248 O O . TRP A 1 174 ? 6.734 40.021 -3.254 1.00 9.84 154 TRP A O 1
ATOM 1259 N N . GLU A 1 175 ? 4.644 39.515 -3.851 1.00 9.10 155 GLU A N 1
ATOM 1260 C CA . GLU A 1 175 ? 4.091 39.868 -2.549 1.00 9.68 155 GLU A CA 1
ATOM 1261 C C . GLU A 1 175 ? 2.901 39.014 -2.222 1.00 9.64 155 GLU A C 1
ATOM 1262 O O . GLU A 1 175 ? 2.084 38.707 -3.087 1.00 10.49 155 GLU A O 1
ATOM 1268 N N . SER A 1 176 ? 2.775 38.651 -0.950 1.00 8.73 156 SER A N 1
ATOM 1269 C CA . SER A 1 176 ? 1.647 37.855 -0.501 1.00 9.44 156 SER A CA 1
ATOM 1270 C C . SER A 1 176 ? 1.365 38.058 0.985 1.00 9.97 156 SER A C 1
ATOM 1271 O O . SER A 1 176 ? 2.275 38.269 1.782 1.00 9.40 156 SER A O 1
ATOM 1274 N N . ALA A 1 177 ? 0.089 37.926 1.331 1.00 11.42 157 ALA A N 1
ATOM 1275 C CA . ALA A 1 177 ? -0.359 37.871 2.727 1.00 12.90 157 ALA A CA 1
ATOM 1276 C C . ALA A 1 177 ? -0.337 36.450 3.255 1.00 13.18 157 ALA A C 1
ATOM 1277 O O . ALA A 1 177 ? -0.652 36.199 4.439 1.00 14.72 157 ALA A O 1
ATOM 1279 N N . GLY A 1 178 ? 0.000 35.497 2.397 1.00 14.55 158 GLY A N 1
ATOM 1280 C CA . GLY A 1 178 ? 0.119 34.112 2.786 1.00 16.01 158 GLY A CA 1
ATOM 1281 C C . GLY A 1 178 ? -1.249 33.477 3.011 1.00 18.15 158 GLY A C 1
ATOM 1282 O O . GLY A 1 178 ? -1.385 32.573 3.837 1.00 19.59 158 GLY A O 1
ATOM 1283 N N A GLU A 1 179 ? -2.261 34.022 2.344 0.50 17.56 159 GLU A N 1
ATOM 1284 N N B GLU A 1 179 ? -2.247 33.889 2.230 0.50 18.73 159 GLU A N 1
ATOM 1285 C CA A GLU A 1 179 ? -3.615 33.494 2.423 0.50 18.54 159 GLU A CA 1
ATOM 1286 C CA B GLU A 1 179 ? -3.617 33.403 2.427 0.50 20.24 159 GLU A CA 1
ATOM 1287 C C A GLU A 1 179 ? -3.777 32.542 1.238 0.50 17.74 159 GLU A C 1
ATOM 1288 C C B GLU A 1 179 ? -4.375 33.058 1.138 0.50 19.50 159 GLU A C 1
ATOM 1289 O O A GLU A 1 179 ? -3.271 31.414 1.277 0.50 17.94 159 GLU A O 1
ATOM 1290 O O B GLU A 1 179 ? -5.588 33.221 1.044 0.50 21.01 159 GLU A O 1
ATOM 1301 N N A GLY A 1 180 ? -4.424 32.993 0.169 0.50 16.89 160 GLY A N 1
ATOM 1302 N N B GLY A 1 180 ? -3.671 32.538 0.151 0.50 18.42 160 GLY A N 1
ATOM 1303 C CA A GLY A 1 180 ? -4.612 32.133 -0.987 0.50 16.31 160 GLY A CA 1
ATOM 1304 C CA B GLY A 1 180 ? -4.355 31.983 -0.998 0.50 17.16 160 GLY A CA 1
ATOM 1305 C C A GLY A 1 180 ? -3.994 32.572 -2.301 0.50 15.45 160 GLY A C 1
ATOM 1306 C C B GLY A 1 180 ? -3.882 32.514 -2.317 0.50 15.95 160 GLY A C 1
ATOM 1307 O O A GLY A 1 180 ? -4.156 31.883 -3.304 0.50 15.47 160 GLY A O 1
ATOM 1308 O O B GLY A 1 180 ? -4.031 31.844 -3.334 0.50 15.59 160 GLY A O 1
ATOM 1309 N N . GLU A 1 181 ? -3.304 33.710 -2.305 1.00 14.22 161 GLU A N 1
ATOM 1310 C CA . GLU A 1 181 ? -2.789 34.290 -3.538 1.00 13.85 161 GLU A CA 1
ATOM 1311 C C . GLU A 1 181 ? -1.544 35.102 -3.320 1.00 12.36 161 GLU A C 1
ATOM 1312 O O . GLU A 1 181 ? -1.229 35.501 -2.201 1.00 11.46 161 GLU A O 1
ATOM 1318 N N . TYR A 1 182 ? -0.851 35.343 -4.420 1.00 11.92 162 TYR A N 1
ATOM 1319 C CA . TYR A 1 182 ? 0.265 36.270 -4.440 1.00 11.84 162 TYR A CA 1
ATOM 1320 C C . TYR A 1 182 ? 0.184 37.137 -5.675 1.00 11.87 162 TYR A C 1
ATOM 1321 O O . TYR A 1 182 ? -0.542 36.815 -6.629 1.00 12.36 162 TYR A O 1
ATOM 1330 N N . THR A 1 183 ? 0.941 38.220 -5.663 1.00 12.26 163 THR A N 1
ATOM 1331 C CA . THR A 1 183 ? 1.018 39.132 -6.784 1.00 13.58 163 THR A CA 1
ATOM 1332 C C . THR A 1 183 ? 2.448 39.174 -7.272 1.00 12.65 163 THR A C 1
ATOM 1333 O O . THR A 1 183 ? 3.369 39.209 -6.478 1.00 12.51 163 THR A O 1
ATOM 1337 N N . VAL A 1 184 ? 2.618 39.165 -8.584 1.00 12.12 164 VAL A N 1
ATOM 1338 C CA . VAL A 1 184 ? 3.928 39.266 -9.189 1.00 12.23 164 VAL A CA 1
ATOM 1339 C C . VAL A 1 184 ? 3.917 40.405 -10.203 1.00 12.45 164 VAL A C 1
ATOM 1340 O O . VAL A 1 184 ? 2.903 40.660 -10.853 1.00 12.29 164 VAL A O 1
ATOM 1344 N N . ALA A 1 185 ? 5.051 41.062 -10.367 1.00 11.34 165 ALA A N 1
ATOM 1345 C CA . ALA A 1 185 ? 5.177 42.137 -11.351 1.00 11.22 165 ALA A CA 1
ATOM 1346 C C . ALA A 1 185 ? 6.626 42.319 -11.753 1.00 11.47 165 ALA A C 1
ATOM 1347 O O . ALA A 1 185 ? 7.528 41.793 -11.101 1.00 10.78 165 ALA A O 1
ATOM 1349 N N . ASP A 1 186 ? 6.841 43.077 -12.825 1.00 11.59 166 ASP A N 1
ATOM 1350 C CA . ASP A 1 186 ? 8.201 43.427 -13.243 1.00 12.55 166 ASP A CA 1
ATOM 1351 C C . ASP A 1 186 ? 8.603 44.735 -12.594 1.00 12.35 166 ASP A C 1
ATOM 1352 O O . ASP A 1 186 ? 7.788 45.653 -12.484 1.00 13.81 166 ASP A O 1
ATOM 1357 N N . ILE A 1 187 ? 9.864 44.832 -12.173 1.00 11.28 167 ILE A N 1
ATOM 1358 C CA . ILE A 1 187 ? 10.411 46.038 -11.562 1.00 11.38 167 ILE A CA 1
ATOM 1359 C C . ILE A 1 187 ? 11.844 46.212 -12.014 1.00 12.15 167 ILE A C 1
ATOM 1360 O O . ILE A 1 187 ? 12.503 45.255 -12.421 1.00 12.25 167 ILE A O 1
ATOM 1365 N N . THR A 1 188 ? 12.332 47.440 -11.917 1.00 12.59 168 THR A N 1
ATOM 1366 C CA . THR A 1 188 ? 13.734 47.725 -12.153 1.00 13.65 168 THR A CA 1
ATOM 1367 C C . THR A 1 188 ? 14.494 47.583 -10.840 1.00 14.10 168 THR A C 1
ATOM 1368 O O . THR A 1 188 ? 14.162 48.217 -9.847 1.00 15.84 168 THR A O 1
ATOM 1372 N N . LYS A 1 189 ? 15.462 46.674 -10.799 1.00 13.33 169 LYS A N 1
ATOM 1373 C CA . LYS A 1 189 ? 16.290 46.496 -9.612 1.00 13.05 169 LYS A CA 1
ATOM 1374 C C . LYS A 1 189 ? 17.733 46.447 -10.062 1.00 13.52 169 LYS A C 1
ATOM 1375 O O . LYS A 1 189 ? 18.160 45.498 -10.745 1.00 13.65 169 LYS A O 1
ATOM 1381 N N . GLU A 1 190 ? 18.489 47.476 -9.687 1.00 14.07 170 GLU A N 1
ATOM 1382 C CA . GLU A 1 190 ? 19.840 47.635 -10.192 1.00 15.70 170 GLU A CA 1
ATOM 1383 C C . GLU A 1 190 ? 20.811 46.604 -9.633 1.00 14.96 170 GLU A C 1
ATOM 1384 O O . GLU A 1 190 ? 21.721 46.179 -10.338 1.00 14.98 170 GLU A O 1
ATOM 1390 N N . ASP A 1 191 ? 20.642 46.256 -8.371 1.00 15.08 171 ASP A N 1
ATOM 1391 C CA . ASP A 1 191 ? 21.531 45.298 -7.712 1.00 15.29 171 ASP A CA 1
ATOM 1392 C C . ASP A 1 191 ? 21.042 43.863 -7.869 1.00 14.54 171 ASP A C 1
ATOM 1393 O O . ASP A 1 191 ? 19.857 43.563 -7.730 1.00 15.07 171 ASP A O 1
ATOM 1398 N N . ARG A 1 192 ? 21.986 42.976 -8.125 1.00 13.26 172 ARG A N 1
ATOM 1399 C CA . ARG A 1 192 ? 21.714 41.548 -8.280 1.00 12.40 172 ARG A CA 1
ATOM 1400 C C . ARG A 1 192 ? 21.378 40.955 -6.930 1.00 11.40 172 ARG A C 1
ATOM 1401 O O . ARG A 1 192 ? 22.002 41.295 -5.910 1.00 12.65 172 ARG A O 1
ATOM 1409 N N . GLY A 1 193 ? 20.420 40.042 -6.925 1.00 9.65 173 GLY A N 1
ATOM 1410 C CA . GLY A 1 193 ? 20.123 39.248 -5.740 1.00 9.59 173 GLY A CA 1
ATOM 1411 C C . GLY A 1 193 ? 18.673 39.331 -5.325 1.00 9.66 173 GLY A C 1
ATOM 1412 O O . GLY A 1 193 ? 17.820 39.749 -6.105 1.00 10.01 173 GLY A O 1
ATOM 1413 N N . THR A 1 194 ? 18.399 38.935 -4.096 1.00 9.83 174 THR A N 1
ATOM 1414 C CA . THR A 1 194 ? 17.020 38.811 -3.603 1.00 10.15 174 THR A CA 1
ATOM 1415 C C . THR A 1 194 ? 16.866 39.512 -2.260 1.00 10.41 174 THR A C 1
ATOM 1416 O O . THR A 1 194 ? 17.624 39.246 -1.331 1.00 11.52 174 THR A O 1
ATOM 1420 N N . GLU A 1 195 ? 15.891 40.411 -2.176 1.00 10.13 175 GLU A N 1
ATOM 1421 C CA . GLU A 1 195 ? 15.577 41.163 -0.964 1.00 10.74 175 GLU A CA 1
ATOM 1422 C C . GLU A 1 195 ? 14.211 40.749 -0.484 1.00 10.12 175 GLU A C 1
ATOM 1423 O O . GLU A 1 195 ? 13.222 40.932 -1.213 1.00 10.93 175 GLU A O 1
ATOM 1429 N N . ILE A 1 196 ? 14.148 40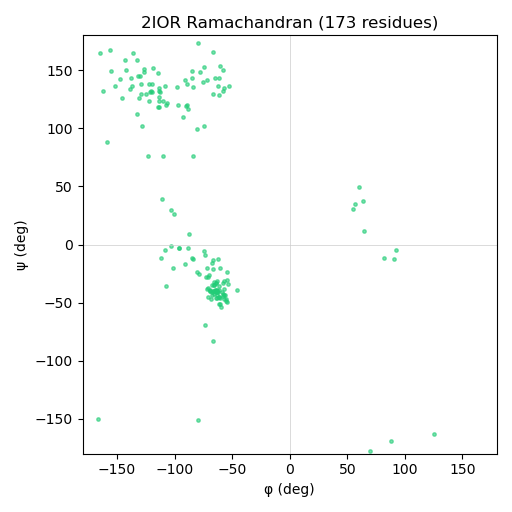.182 0.727 1.00 8.71 176 ILE A N 1
ATOM 1430 C CA . ILE A 1 196 ? 12.895 39.675 1.305 1.00 9.10 176 ILE A CA 1
ATOM 1431 C C . ILE A 1 196 ? 12.525 40.538 2.524 1.00 9.61 176 ILE A C 1
ATOM 1432 O O . ILE A 1 196 ? 13.288 40.613 3.503 1.00 10.28 176 ILE A O 1
ATOM 1437 N N . THR A 1 197 ? 11.364 41.194 2.455 1.00 8.95 177 THR A N 1
ATOM 1438 C CA . THR A 1 197 ? 10.888 42.054 3.526 1.00 9.69 177 THR A CA 1
ATOM 1439 C C . THR A 1 197 ? 9.696 41.402 4.201 1.00 9.51 177 THR A C 1
ATOM 1440 O O . THR A 1 197 ? 8.716 41.065 3.541 1.00 10.31 177 THR A O 1
ATOM 1444 N N . LEU A 1 198 ? 9.799 41.204 5.507 1.00 9.77 178 LEU A N 1
ATOM 1445 C CA . LEU A 1 198 ? 8.757 40.592 6.309 1.00 10.31 178 LEU A CA 1
ATOM 1446 C C . LEU A 1 198 ? 8.084 41.665 7.140 1.00 11.17 178 LEU A C 1
ATOM 1447 O O . LEU A 1 198 ? 8.747 42.328 7.911 1.00 11.45 178 LEU A O 1
ATOM 1452 N N . HIS A 1 199 ? 6.776 41.834 6.988 1.00 10.81 179 HIS A N 1
ATOM 1453 C CA . HIS A 1 199 ? 6.037 42.676 7.920 1.00 12.39 179 HIS A CA 1
ATOM 1454 C C . HIS A 1 199 ? 5.604 41.808 9.070 1.00 12.35 179 HIS A C 1
ATOM 1455 O O . HIS A 1 199 ? 4.848 40.856 8.877 1.00 11.38 179 HIS A O 1
ATOM 1462 N N . LEU A 1 200 ? 6.087 42.106 10.264 1.00 12.26 180 LEU A N 1
ATOM 1463 C CA . LEU A 1 200 ? 5.886 41.203 11.393 1.00 12.95 180 LEU A CA 1
ATOM 1464 C C . LEU A 1 200 ? 4.467 41.253 11.939 1.00 13.39 180 LEU A C 1
ATOM 1465 O O . LEU A 1 200 ? 3.841 42.319 12.035 1.00 14.03 180 LEU A O 1
ATOM 1470 N N . ARG A 1 201 ? 3.956 40.081 12.277 1.00 13.20 181 ARG A N 1
ATOM 1471 C CA . ARG A 1 201 ? 2.695 39.954 12.986 1.00 14.47 181 ARG A CA 1
ATOM 1472 C C . ARG A 1 201 ? 2.761 40.657 14.346 1.00 15.75 181 ARG A C 1
ATOM 1473 O O . ARG A 1 201 ? 3.827 40.827 14.926 1.00 13.97 181 ARG A O 1
ATOM 1481 N N . GLU A 1 202 ? 1.608 41.080 14.841 1.00 18.43 182 GLU A N 1
ATOM 1482 C CA . GLU A 1 202 ? 1.541 41.584 16.209 1.00 20.59 182 GLU A CA 1
ATOM 1483 C C . GLU A 1 202 ? 2.144 40.561 17.160 1.00 20.13 182 GLU A C 1
ATOM 1484 O O . GLU A 1 202 ? 1.902 39.365 17.038 1.00 19.76 182 GLU A O 1
ATOM 1490 N N . GLY A 1 203 ? 2.955 41.033 18.096 1.00 19.79 183 GLY A N 1
ATOM 1491 C CA . GLY A 1 203 ? 3.522 40.175 19.109 1.00 19.40 183 GLY A CA 1
ATOM 1492 C C . GLY A 1 203 ? 4.876 39.611 18.755 1.00 18.17 183 GLY A C 1
ATOM 1493 O O . GLY A 1 203 ? 5.480 38.955 19.587 1.00 19.20 183 GLY A O 1
ATOM 1494 N N . GLU A 1 204 ? 5.354 39.870 17.534 1.00 16.54 184 GLU A N 1
ATOM 1495 C CA . GLU A 1 204 ? 6.632 39.326 17.064 1.00 15.22 184 GLU A CA 1
ATOM 1496 C C . GLU A 1 204 ? 7.796 40.320 17.058 1.00 16.52 184 GLU A C 1
ATOM 1497 O O . GLU A 1 204 ? 8.756 40.159 16.295 1.00 16.00 184 GLU A O 1
ATOM 1503 N N . ASP A 1 205 ? 7.770 41.297 17.962 1.00 17.79 185 ASP A N 1
ATOM 1504 C CA . ASP A 1 205 ? 8.856 42.282 18.064 1.00 18.42 185 ASP A CA 1
ATOM 1505 C C . ASP A 1 205 ? 10.232 41.717 18.430 1.00 17.33 185 ASP A C 1
ATOM 1506 O O . ASP A 1 205 ? 11.239 42.412 18.288 1.00 17.65 185 ASP A O 1
ATOM 1511 N N . GLU A 1 206 ? 10.288 40.461 18.867 1.00 16.16 186 GLU A N 1
ATOM 1512 C CA . GLU A 1 206 ? 11.541 39.742 19.049 1.00 16.26 186 GLU A CA 1
ATOM 1513 C C . GLU A 1 206 ? 12.456 39.935 17.824 1.00 15.33 186 GLU A C 1
ATOM 1514 O O . GLU A 1 206 ? 13.660 40.079 17.941 1.00 14.94 186 GLU A O 1
ATOM 1520 N N . PHE A 1 207 ? 11.855 39.928 16.642 1.00 14.63 187 PHE A N 1
ATOM 1521 C CA . PHE A 1 207 ? 12.621 39.931 15.403 1.00 14.00 187 PHE A CA 1
ATOM 1522 C C . PHE A 1 207 ? 13.003 41.315 14.890 1.00 15.93 187 PHE A C 1
ATOM 1523 O O . PHE A 1 207 ? 13.499 41.452 13.777 1.00 15.98 187 PHE A O 1
ATOM 1531 N N . LEU A 1 208 ? 12.757 42.334 15.717 1.00 16.25 188 LEU A N 1
ATOM 1532 C CA . LEU A 1 208 ? 13.276 43.678 15.517 1.00 17.58 188 LEU A CA 1
ATOM 1533 C C . LEU A 1 208 ? 14.454 43.961 16.438 1.00 19.88 188 LEU A C 1
ATOM 1534 O O . LEU A 1 208 ? 15.030 45.054 16.388 1.00 21.38 188 LEU A O 1
ATOM 1539 N N . ASP A 1 209 ? 14.796 42.986 17.279 1.00 20.61 189 ASP A N 1
ATOM 1540 C CA . ASP A 1 209 ? 15.916 43.108 18.234 1.00 22.25 189 ASP A CA 1
ATOM 1541 C C . ASP A 1 209 ? 17.176 42.546 17.584 1.00 22.18 189 ASP A C 1
ATOM 1542 O O . ASP A 1 209 ? 17.292 41.340 17.388 1.00 20.91 189 ASP A O 1
ATOM 1547 N N . ASP A 1 210 ? 18.111 43.433 17.251 1.00 23.36 190 ASP A N 1
ATOM 1548 C CA . ASP A 1 210 ? 19.291 43.051 16.492 1.00 24.20 190 ASP A CA 1
ATOM 1549 C C . ASP A 1 210 ? 20.140 42.017 17.229 1.00 22.86 190 ASP A C 1
ATOM 1550 O O . ASP A 1 210 ? 20.702 41.148 16.593 1.00 21.71 190 ASP A O 1
ATOM 1555 N N . TRP A 1 211 ? 20.227 42.103 18.557 1.00 21.40 191 TRP A N 1
ATOM 1556 C CA . TRP A 1 211 ? 20.966 41.102 19.316 1.00 20.42 191 TRP A CA 1
ATOM 1557 C C . TRP A 1 211 ? 20.311 39.734 19.227 1.00 19.14 191 TRP A C 1
ATOM 1558 O O . TRP A 1 211 ? 20.990 38.745 19.026 1.00 19.01 191 TRP A O 1
ATOM 1569 N N A ARG A 1 212 ? 18.997 39.664 19.413 0.50 18.57 192 ARG A N 1
ATOM 1570 N N B ARG A 1 212 ? 18.998 39.696 19.402 0.50 19.04 192 ARG A N 1
ATOM 1571 C CA A ARG A 1 212 ? 18.327 38.367 19.412 0.50 18.47 192 ARG A CA 1
ATOM 1572 C CA B ARG A 1 212 ? 18.264 38.444 19.394 0.50 19.31 192 ARG A CA 1
ATOM 1573 C C A ARG A 1 212 ? 18.436 37.734 18.026 0.50 18.08 192 ARG A C 1
ATOM 1574 C C B ARG A 1 212 ? 18.412 37.755 18.041 0.50 18.61 192 ARG A C 1
ATOM 1575 O O A ARG A 1 212 ? 18.713 36.542 17.915 0.50 17.64 192 ARG A O 1
ATOM 1576 O O B ARG A 1 212 ? 18.671 36.556 17.968 0.50 18.25 192 ARG A O 1
ATOM 1591 N N . VAL A 1 213 ? 18.234 38.534 16.982 1.00 17.83 193 VAL A N 1
ATOM 1592 C CA . VAL A 1 213 ? 18.335 38.020 15.625 1.00 18.01 193 VAL A CA 1
ATOM 1593 C C . VAL A 1 213 ? 19.768 37.551 15.296 1.00 18.90 193 VAL A C 1
ATOM 1594 O O . VAL A 1 213 ? 19.953 36.495 14.708 1.00 18.20 193 VAL A O 1
ATOM 1598 N N A ARG A 1 214 ? 20.766 38.327 15.713 0.50 19.69 194 ARG A N 1
ATOM 1599 N N B ARG A 1 214 ? 20.764 38.323 15.724 0.50 19.76 194 ARG A N 1
ATOM 1600 C CA A ARG A 1 214 ? 22.171 37.967 15.514 0.50 20.97 194 ARG A CA 1
ATOM 1601 C CA B ARG A 1 214 ? 22.167 37.963 15.531 0.50 21.08 194 ARG A CA 1
ATOM 1602 C C A ARG A 1 214 ? 22.472 36.650 16.211 0.50 20.20 194 ARG A C 1
ATOM 1603 C C B ARG A 1 214 ? 22.481 36.658 16.250 0.50 20.47 194 ARG A C 1
ATOM 1604 O O A ARG A 1 214 ? 23.142 35.784 15.656 0.50 20.39 194 ARG A O 1
ATOM 1605 O O B ARG A 1 214 ? 23.194 35.809 15.722 0.50 20.79 194 ARG A O 1
ATOM 1620 N N A SER A 1 215 ? 21.951 36.498 17.424 0.33 19.58 195 SER A N 1
ATOM 1621 N N B SER A 1 215 ? 21.921 36.493 17.447 0.33 19.96 195 SER A N 1
ATOM 1622 N N C SER A 1 215 ? 21.961 36.463 17.460 0.33 18.41 195 SER A N 1
ATOM 1623 C CA A SER A 1 215 ? 22.193 35.307 18.225 0.33 19.13 195 SER A CA 1
ATOM 1624 C CA B SER A 1 215 ? 22.166 35.305 18.259 0.33 19.63 195 SER A CA 1
ATOM 1625 C CA C SER A 1 215 ? 22.185 35.269 18.260 0.33 18.60 195 SER A CA 1
ATOM 1626 C C A SER A 1 215 ? 21.586 34.068 17.579 0.33 19.02 195 SER A C 1
ATOM 1627 C C B SER A 1 215 ? 21.573 34.063 17.606 0.33 19.29 195 SER A C 1
ATOM 1628 C C C SER A 1 215 ? 21.560 34.037 17.630 0.33 18.71 195 SER A C 1
ATOM 1629 O O A SER A 1 215 ? 22.240 33.032 17.493 0.33 19.21 195 SER A O 1
ATOM 1630 O O B SER A 1 215 ? 22.224 33.024 17.539 0.33 19.48 195 SER A O 1
ATOM 1631 O O C SER A 1 215 ? 22.166 32.970 17.615 0.33 18.98 195 SER A O 1
ATOM 1638 N N . ILE A 1 216 ? 20.343 34.180 17.114 1.00 18.16 196 ILE A N 1
ATOM 1639 C CA . ILE A 1 216 ? 19.660 33.051 16.479 1.00 18.51 196 ILE A CA 1
ATOM 1640 C C . ILE A 1 216 ? 20.423 32.636 15.227 1.00 19.16 196 ILE A C 1
ATOM 1641 O O . ILE A 1 216 ? 20.682 31.445 14.994 1.00 19.95 196 ILE A O 1
ATOM 1646 N N . ILE A 1 217 ? 20.798 33.621 14.426 1.00 20.28 197 ILE A N 1
ATOM 1647 C CA . ILE A 1 217 ? 21.458 33.339 13.162 1.00 22.26 197 ILE A CA 1
ATOM 1648 C C . ILE A 1 217 ? 22.821 32.688 13.394 1.00 24.41 197 ILE A C 1
ATOM 1649 O O . ILE A 1 217 ? 23.200 31.785 12.659 1.00 24.56 197 ILE A O 1
ATOM 1654 N N A SER A 1 218 ? 23.541 33.137 14.418 0.50 25.76 198 SER A N 1
ATOM 1655 N N B SER A 1 218 ? 23.537 33.133 14.418 0.50 25.94 198 SER A N 1
ATOM 1656 C CA A SER A 1 218 ? 24.879 32.605 14.702 0.50 27.10 198 SER A CA 1
ATOM 1657 C CA B SER A 1 218 ? 24.875 32.607 14.694 0.50 27.41 198 SER A CA 1
ATOM 1658 C C A SER A 1 218 ? 24.838 31.123 15.037 0.50 28.43 198 SER A C 1
ATOM 1659 C C B SER A 1 218 ? 24.845 31.128 15.049 0.50 28.61 198 SER A C 1
ATOM 1660 O O A SER A 1 218 ? 25.746 30.379 14.668 0.50 29.01 198 SER A O 1
ATOM 1661 O O B SER A 1 218 ? 25.767 30.390 14.706 0.50 29.21 198 SER A O 1
ATOM 1666 N N . LYS A 1 219 ? 23.786 30.693 15.727 1.00 29.51 199 LYS A N 1
ATOM 1667 C CA . LYS A 1 219 ? 23.610 29.285 16.047 1.00 31.64 199 LYS A CA 1
ATOM 1668 C C . LYS A 1 219 ? 23.403 28.483 14.758 1.00 33.80 199 LYS A C 1
ATOM 1669 O O . LYS A 1 219 ? 24.005 27.426 14.578 1.00 34.67 199 LYS A O 1
ATOM 1671 N N . TYR A 1 220 ? 22.576 29.008 13.849 1.00 35.69 200 TYR A N 1
ATOM 1672 C CA . TYR A 1 220 ? 22.363 28.372 12.542 1.00 37.07 200 TYR A CA 1
ATOM 1673 C C . TYR A 1 220 ? 23.581 28.499 11.623 1.00 39.44 200 TYR A C 1
ATOM 1674 O O . TYR A 1 220 ? 23.792 27.647 10.768 1.00 39.87 200 TYR A O 1
ATOM 1683 N N . SER A 1 221 ? 24.381 29.552 11.812 1.00 41.96 201 SER A N 1
ATOM 1684 C CA . SER A 1 221 ? 25.502 29.864 10.917 1.00 43.85 201 SER A CA 1
ATOM 1685 C C . SER A 1 221 ? 26.689 28.919 11.119 1.00 45.42 201 SER A C 1
ATOM 1686 O O . SER A 1 221 ? 27.677 28.988 10.382 1.00 45.80 201 SER A O 1
ATOM 1688 N N . ASP A 1 222 ? 26.591 28.044 12.119 1.00 46.96 202 ASP A N 1
ATOM 1689 C CA . ASP A 1 222 ? 27.550 26.953 12.292 1.00 48.08 202 ASP A CA 1
ATOM 1690 C C . ASP A 1 222 ? 27.518 25.972 11.109 1.00 48.52 202 ASP A C 1
ATOM 1691 O O . ASP A 1 222 ? 28.541 25.373 10.770 1.00 49.06 202 ASP A O 1
ATOM 1693 N N . HIS A 1 223 ? 26.340 25.816 10.494 1.00 48.41 203 HIS A N 1
ATOM 1694 C CA . HIS A 1 223 ? 26.138 24.912 9.355 1.00 48.01 203 HIS A CA 1
ATOM 1695 C C . HIS A 1 223 ? 25.930 25.635 8.011 1.00 46.10 203 HIS A C 1
ATOM 1696 O O . HIS A 1 223 ? 25.820 24.977 6.974 1.00 46.05 203 HIS A O 1
ATOM 1703 N N . ILE A 1 224 ? 25.852 26.969 8.028 1.00 43.56 204 ILE A N 1
ATOM 1704 C CA . ILE A 1 224 ? 25.573 27.749 6.814 1.00 41.57 204 ILE A CA 1
ATOM 1705 C C . ILE A 1 224 ? 26.798 28.564 6.427 1.00 40.27 204 ILE A C 1
ATOM 1706 O O . ILE A 1 224 ? 27.350 29.289 7.250 1.00 40.21 204 ILE A O 1
ATOM 1711 N N . ALA A 1 225 ? 27.171 28.478 5.154 1.00 38.82 205 ALA A N 1
ATOM 1712 C CA . ALA A 1 225 ? 28.423 29.024 4.649 1.00 37.58 205 ALA A CA 1
ATOM 1713 C C . ALA A 1 225 ? 28.154 30.234 3.761 1.00 36.00 205 ALA A C 1
ATOM 1714 O O . ALA A 1 225 ? 28.217 30.158 2.518 1.00 36.87 205 ALA A O 1
ATOM 1716 N N . LEU A 1 226 ? 27.852 31.345 4.421 1.00 32.65 206 LEU A N 1
ATOM 1717 C CA . LEU A 1 226 ? 27.752 32.645 3.780 1.00 29.69 206 LEU A CA 1
ATOM 1718 C C . LEU A 1 226 ? 27.838 33.702 4.879 1.00 26.87 206 LEU A C 1
ATOM 1719 O O . LEU A 1 226 ? 27.140 33.585 5.863 1.00 26.73 206 LEU A O 1
ATOM 1724 N N . PRO A 1 227 ? 28.666 34.740 4.731 1.00 24.23 207 PRO A N 1
ATOM 1725 C CA . PRO A 1 227 ? 28.728 35.784 5.760 1.00 22.21 207 PRO A CA 1
ATOM 1726 C C . PRO A 1 227 ? 27.397 36.513 5.925 1.00 20.33 207 PRO A C 1
ATOM 1727 O O . PRO A 1 227 ? 26.759 36.850 4.931 1.00 17.76 207 PRO A O 1
ATOM 1731 N N . VAL A 1 228 ? 27.007 36.746 7.170 1.00 19.24 208 VAL A N 1
ATOM 1732 C CA . VAL A 1 228 ? 25.782 37.445 7.519 1.00 19.58 208 VAL A CA 1
ATOM 1733 C C . VAL A 1 228 ? 26.175 38.755 8.183 1.00 20.74 208 VAL A C 1
ATOM 1734 O O . VAL A 1 228 ? 26.922 38.749 9.177 1.00 21.35 208 VAL A O 1
ATOM 1738 N N . GLU A 1 229 ? 25.703 39.868 7.627 1.00 21.48 209 GLU A N 1
ATOM 1739 C CA . GLU A 1 229 ? 25.935 41.193 8.179 1.00 23.76 209 GLU A CA 1
ATOM 1740 C C . GLU A 1 229 ? 24.647 41.706 8.792 1.00 24.00 209 GLU A C 1
ATOM 1741 O O . GLU A 1 229 ? 23.641 41.836 8.101 1.00 22.18 209 GLU A O 1
ATOM 1747 N N . ILE A 1 230 ? 24.669 41.990 10.089 1.00 25.28 210 ILE A N 1
ATOM 1748 C CA . ILE A 1 230 ? 23.487 42.509 10.775 1.00 27.80 210 ILE A CA 1
ATOM 1749 C C . ILE A 1 230 ? 23.641 44.021 10.836 1.00 29.85 210 ILE A C 1
ATOM 1750 O O . ILE A 1 230 ? 24.627 44.519 11.380 1.00 30.15 210 ILE A O 1
ATOM 1755 N N . GLU A 1 231 ? 22.697 44.747 10.243 1.00 31.55 211 GLU A N 1
ATOM 1756 C CA . GLU A 1 231 ? 22.743 46.203 10.230 1.00 33.58 211 GLU A CA 1
ATOM 1757 C C . GLU A 1 231 ? 22.092 46.692 11.508 1.00 34.93 211 GLU A C 1
ATOM 1758 O O . GLU A 1 231 ? 20.944 47.138 11.480 1.00 36.59 211 GLU A O 1
#

InterPro domains:
  IPR001404 Heat shock protein Hsp90 family [MF_00505] (2-623)
  IPR001404 Heat shock protein Hsp90 family [NF003555] (5-622)
  IPR001404 Heat shock protein Hsp90 family [PF00183] (211-622)
  IPR001404 Heat shock protein Hsp90 family [PIRSF002583] (5-622)
  IPR001404 Heat shock protein Hsp90 family [PTHR11528] (4-623)
  IPR003594 Histidine kinase/HSP90-like ATPase domain [SM00387] (27-184)
  IPR019805 Heat shock protein Hsp90, conserved site [PS00298] (25-34)
  IPR020568 Ribosomal protein uS5 domain 2-type superfamily [SSF54211] (230-485)
  IPR020575 Heat shock protein Hsp90, N-terminal [PR00775] (5-25)
  IPR020575 Heat shock protein Hsp90, N-terminal [PR00775] (26-48)
  IPR020575 Heat shock protein Hsp90, N-terminal [PR00775] (75-92)
  IPR020575 Heat shock protein Hsp90, N-terminal [PR00775] (93-110)
  IPR020575 Heat shock protein Hsp90, N-terminal [PR00775] (120-142)
  IPR020575 Heat shock protein Hsp90, N-terminal [PR00775] (172-189)
  IPR020575 Heat shock protein Hsp90, N-terminal [PR00775] (190-208)
  IPR020575 Heat shock protein Hsp90, N-termin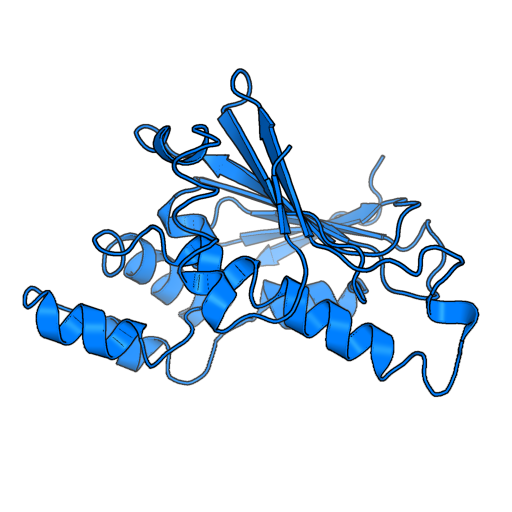al [cd16927] (14-204)
  IPR036890 Histidine kinase/HSP90-like ATPase superfamily [G3DSA:3.30.565.10] (1-215)
  IPR036890 Histidine kinase/HSP90-like ATPase superfamily [SSF55874] (4-213)
  IPR037196 HSP90, C-terminal domain [G3DSA:1.20.120.790] (491-624)
  IPR037196 HSP90, C-terminal domain [SSF110942] (510-623)